Protein AF-A0A966JBG3-F1 (afdb_monomer_lite)

pLDDT: mean 82.02, std 11.37, range [39.41, 93.44]

Sequence (217 aa):
VERVALHVELGGGRELTASQLCERLGFDFGGQQRLIRDLSGGEKRRLQLTRLLMTSPNVLLLDEPTNDFDVETLAALEDLLDSFAGVLIVISHDRYFLERTCDRFFGLLGDQELRDLPRGIDEYLERREDIFSKNVVTEKSSISSAAQERLIKKEIARLEKQIEKVTLEEEVLRKEEAEASFDHKALIEIGRKLEEVVSRKEILESEWLELSEQISK

Radius of gyration: 26.52 Å; chains: 1; bounding box: 57×34×73 Å

Secondary structure (DSSP, 8-state):
-TTS-SEEEEETTEEEEHHHHHHHTT--TTGGGS-GGGS-HHHHHHHHHHHHHTT--SEEEEESTTTT--HHHHHHHHHHHHT--SEEEEE-S-HHHHHHH-S-EEEE-SSS-EEEETTTHHHHHHHHHHHHHHHHHHHHHHS-HHHHHHHHHHHHHHHHHHHHHHHHHHHHHHHHHHHTTT-HHHHHHHHHHHHHHHHHHHHHHHHHHHHHHHHH-

Foldseek 3Di:
DVVQAQWFDLDPPDIDGLVRLCVLLPQDPVNVPDDLVPDDPLRNLSVVVSRVRSNNDQEDEEEASVPSDDPSNLVSVLVSLLSRPHHYHYDHPDQVSCVSRDDWDWDDLVPNDIDTDNVHPVVNVVVNVVVVVVVVVVVVPPDDPVVVLVVLVVVLVVLVVVLVVLVVVLVVLVVVLVVCVPPPVSNVVSVVVNVVSVVVNVVSVVVSVVSVVVNVD

Structure (mmCIF, N/CA/C/O backbone):
data_AF-A0A966JBG3-F1
#
_entry.id   AF-A0A966JBG3-F1
#
loop_
_atom_site.group_PDB
_atom_site.id
_atom_site.type_symbol
_atom_site.label_atom_id
_atom_site.label_alt_id
_atom_site.label_comp_id
_atom_site.label_asym_id
_atom_site.label_entity_id
_atom_site.label_seq_id
_atom_site.pdbx_PDB_ins_code
_atom_site.Cartn_x
_atom_site.Cartn_y
_atom_site.Cartn_z
_atom_site.occupancy
_atom_site.B_iso_or_equiv
_atom_site.auth_seq_id
_atom_site.auth_comp_id
_atom_site.auth_asym_id
_atom_site.auth_atom_id
_atom_site.pdbx_PDB_model_num
ATOM 1 N N . VAL A 1 1 ? 18.653 -15.907 -13.023 1.00 45.91 1 VAL A N 1
ATOM 2 C CA . VAL A 1 1 ? 17.806 -14.965 -13.792 1.00 45.91 1 VAL A CA 1
ATOM 3 C C . VAL A 1 1 ? 17.721 -15.376 -15.266 1.00 45.91 1 VAL A C 1
ATOM 5 O O . VAL A 1 1 ? 16.634 -15.329 -15.810 1.00 45.91 1 VAL A O 1
ATOM 8 N N . GLU A 1 2 ? 18.764 -15.977 -15.854 1.00 39.41 2 GLU A N 1
ATOM 9 C CA . GLU A 1 2 ? 18.807 -16.487 -17.252 1.00 39.41 2 GLU A CA 1
ATOM 10 C C . GLU A 1 2 ? 17.782 -17.564 -17.672 1.00 39.41 2 GLU A C 1
ATOM 12 O O . GLU A 1 2 ? 17.729 -17.940 -18.838 1.00 39.41 2 GLU A O 1
ATOM 17 N N . ARG A 1 3 ? 16.954 -18.087 -16.759 1.00 46.56 3 ARG A N 1
ATOM 18 C CA . ARG A 1 3 ? 15.898 -19.059 -17.104 1.00 46.56 3 ARG A CA 1
ATOM 19 C C . ARG A 1 3 ? 14.553 -18.412 -17.443 1.00 46.56 3 ARG A C 1
ATOM 21 O O . ARG A 1 3 ? 13.621 -19.130 -17.790 1.00 46.56 3 ARG A O 1
ATOM 28 N N . VAL A 1 4 ? 14.441 -17.094 -17.296 1.00 53.34 4 VAL A N 1
ATOM 29 C CA . VAL A 1 4 ? 13.210 -16.326 -17.496 1.00 53.34 4 VAL A CA 1
ATOM 30 C C . VAL A 1 4 ? 13.483 -15.374 -18.658 1.00 53.34 4 VAL A C 1
ATOM 32 O O . VAL A 1 4 ? 14.335 -14.511 -18.518 1.00 53.34 4 VAL A O 1
ATOM 35 N N . ALA A 1 5 ? 12.856 -15.655 -19.803 1.00 56.97 5 ALA A N 1
ATOM 36 C CA . ALA A 1 5 ? 12.792 -14.882 -21.049 1.00 56.97 5 ALA A CA 1
ATOM 37 C C . ALA A 1 5 ? 13.946 -13.893 -21.354 1.00 56.97 5 ALA A C 1
ATOM 39 O O . ALA A 1 5 ? 14.100 -12.854 -20.721 1.00 56.97 5 ALA A O 1
ATOM 40 N N . LEU A 1 6 ? 14.711 -14.167 -22.419 1.00 59.41 6 LEU A N 1
ATOM 41 C CA . LEU A 1 6 ? 15.734 -13.242 -22.941 1.00 59.41 6 LEU A CA 1
ATOM 42 C C . LEU A 1 6 ? 15.131 -11.915 -23.446 1.00 59.41 6 LEU A C 1
ATOM 44 O O . LEU A 1 6 ? 15.795 -10.878 -23.391 1.00 59.41 6 LEU A O 1
ATOM 48 N N . HIS A 1 7 ? 13.870 -11.957 -23.883 1.00 63.12 7 HIS A N 1
ATOM 49 C CA . HIS A 1 7 ? 13.100 -10.831 -24.400 1.00 63.12 7 HIS A CA 1
ATOM 50 C C . HIS A 1 7 ? 11.710 -10.826 -23.765 1.00 63.12 7 HIS A C 1
ATOM 52 O O . HIS A 1 7 ? 11.057 -11.866 -23.697 1.00 63.12 7 HIS A O 1
ATOM 58 N N . VAL A 1 8 ? 11.286 -9.660 -23.292 1.00 68.06 8 VAL A N 1
ATOM 59 C CA . VAL A 1 8 ? 9.979 -9.405 -22.692 1.00 68.06 8 VAL A CA 1
ATOM 60 C C . VAL A 1 8 ? 9.206 -8.517 -23.651 1.00 68.06 8 VAL A C 1
ATOM 62 O O . VAL A 1 8 ? 9.581 -7.365 -23.878 1.00 68.06 8 VAL A O 1
ATOM 65 N N . GLU A 1 9 ? 8.128 -9.048 -24.216 1.00 68.38 9 GLU A N 1
ATOM 66 C CA . GLU A 1 9 ? 7.149 -8.231 -24.923 1.00 68.38 9 GLU A CA 1
ATOM 67 C C . GLU A 1 9 ? 6.234 -7.581 -23.886 1.00 68.38 9 GLU A C 1
ATOM 69 O O . GLU A 1 9 ? 5.514 -8.272 -23.162 1.00 68.38 9 GLU A O 1
ATOM 74 N N . LEU A 1 10 ? 6.274 -6.249 -23.812 1.00 65.75 10 LEU A N 1
ATOM 75 C CA . LEU A 1 10 ? 5.317 -5.452 -23.032 1.00 65.75 10 LEU A CA 1
ATOM 76 C C . LEU A 1 10 ? 4.055 -5.120 -23.848 1.00 65.75 10 LEU A C 1
ATOM 78 O O . LEU A 1 10 ? 3.118 -4.507 -23.344 1.00 65.75 10 LEU A O 1
ATOM 82 N N . GLY A 1 11 ? 4.018 -5.579 -25.102 1.00 59.88 11 GLY A N 1
ATOM 83 C CA . GLY A 1 11 ? 2.954 -5.308 -26.052 1.00 59.88 11 GLY A CA 1
ATOM 84 C C . GLY A 1 11 ? 3.152 -4.009 -26.838 1.00 59.88 11 GLY A C 1
ATOM 85 O O . GLY A 1 11 ? 4.106 -3.261 -26.627 1.00 59.88 11 GLY A O 1
ATOM 86 N N . GLY A 1 12 ? 2.320 -3.793 -27.862 1.00 56.88 12 GLY A N 1
ATOM 87 C CA . GLY A 1 12 ? 2.466 -2.650 -28.779 1.00 56.88 12 GLY A CA 1
ATOM 88 C C . GLY A 1 12 ? 3.734 -2.674 -29.653 1.00 56.88 12 GLY A C 1
ATOM 89 O O . GLY A 1 12 ? 4.128 -1.638 -30.183 1.00 56.88 12 GLY A O 1
ATOM 90 N N . GLY A 1 13 ? 4.392 -3.833 -29.797 1.00 60.66 13 GLY A N 1
ATOM 91 C CA . GLY A 1 13 ? 5.626 -3.996 -30.581 1.00 60.66 13 GLY A CA 1
ATOM 92 C C . GLY A 1 13 ? 6.912 -3.556 -29.867 1.00 60.66 13 GLY A C 1
ATOM 93 O O . GLY A 1 13 ? 7.948 -3.427 -30.517 1.00 60.66 13 GLY A O 1
ATOM 94 N N . ARG A 1 14 ? 6.866 -3.303 -28.550 1.00 67.88 14 ARG A N 1
ATOM 95 C CA . ARG A 1 14 ? 8.052 -2.994 -27.736 1.00 67.88 14 ARG A CA 1
ATOM 96 C C . ARG A 1 14 ? 8.584 -4.257 -27.059 1.00 67.88 14 ARG A C 1
ATOM 98 O O . ARG A 1 14 ? 7.951 -4.804 -26.157 1.00 67.88 14 ARG A O 1
ATOM 105 N N . GLU A 1 15 ? 9.776 -4.669 -27.473 1.00 71.62 15 GLU A N 1
ATOM 106 C CA . GLU A 1 15 ? 10.565 -5.707 -26.812 1.00 71.62 15 GLU A CA 1
ATOM 107 C C . GLU A 1 15 ? 11.620 -5.059 -25.908 1.00 71.62 15 GLU A C 1
ATOM 109 O O . GLU A 1 15 ? 12.375 -4.187 -26.346 1.00 71.62 15 GLU A O 1
ATOM 114 N N . LEU A 1 16 ? 11.690 -5.491 -24.649 1.00 77.62 16 LEU A N 1
ATOM 115 C CA . LEU A 1 16 ? 12.783 -5.157 -23.736 1.00 77.62 16 LEU A CA 1
ATOM 116 C C . LEU A 1 16 ? 13.580 -6.411 -23.402 1.00 77.62 16 LEU A C 1
ATOM 118 O O . LEU A 1 16 ? 13.017 -7.486 -23.206 1.00 77.62 16 LEU A O 1
ATOM 122 N N . THR A 1 17 ? 14.899 -6.286 -23.288 1.00 82.62 17 THR A N 1
ATOM 123 C CA . THR A 1 17 ? 15.706 -7.384 -22.746 1.00 82.62 17 THR A CA 1
ATOM 124 C C . THR A 1 17 ? 15.516 -7.493 -21.236 1.00 82.62 17 THR A C 1
ATOM 126 O O . THR A 1 17 ? 15.191 -6.515 -20.556 1.00 82.62 17 THR A O 1
ATOM 129 N N . ALA A 1 18 ? 15.781 -8.679 -20.685 1.00 79.00 18 ALA A N 1
ATOM 130 C CA . ALA A 1 18 ? 15.733 -8.899 -19.241 1.00 79.00 18 ALA A CA 1
ATOM 131 C C . ALA A 1 18 ? 16.588 -7.881 -18.454 1.00 79.00 18 ALA A C 1
ATOM 133 O O . ALA A 1 18 ? 16.146 -7.366 -17.430 1.00 79.00 18 ALA A O 1
ATOM 134 N N . SER A 1 19 ? 17.779 -7.542 -18.957 1.00 81.38 19 SER A N 1
ATOM 135 C CA . SER A 1 19 ? 18.665 -6.547 -18.338 1.00 81.38 19 SER A CA 1
ATOM 136 C C . SER A 1 19 ? 18.109 -5.125 -18.411 1.00 81.38 19 SER A C 1
ATOM 138 O O . SER A 1 19 ? 18.182 -4.408 -17.420 1.00 81.38 19 SER A O 1
ATOM 140 N N . GLN A 1 20 ? 17.501 -4.728 -19.534 1.00 83.56 20 GLN A N 1
ATOM 141 C CA . GLN A 1 20 ? 16.877 -3.404 -19.673 1.00 83.56 20 GLN A CA 1
ATOM 142 C C . GLN A 1 20 ? 15.673 -3.238 -18.742 1.00 83.56 20 GLN A C 1
ATOM 144 O O . GLN A 1 20 ? 15.466 -2.168 -18.173 1.00 83.56 20 GLN A O 1
ATOM 149 N N . LEU A 1 21 ? 14.878 -4.297 -18.575 1.00 83.81 21 LEU A N 1
ATOM 150 C CA . LEU A 1 21 ? 13.757 -4.304 -17.641 1.00 83.81 21 LEU A CA 1
ATOM 151 C C . LEU A 1 21 ? 14.238 -4.197 -16.184 1.00 83.81 21 LEU A C 1
ATOM 153 O O . LEU A 1 21 ? 13.661 -3.443 -15.403 1.00 83.81 21 LEU A O 1
ATOM 157 N N . CYS A 1 22 ? 15.308 -4.915 -15.829 1.00 85.19 22 CYS A N 1
ATOM 158 C CA . CYS A 1 22 ? 15.956 -4.798 -14.523 1.00 85.19 22 CYS A CA 1
ATOM 159 C C . CYS A 1 22 ? 16.464 -3.370 -14.265 1.00 85.19 22 CYS A C 1
ATOM 161 O O . CYS A 1 22 ? 16.167 -2.812 -13.213 1.00 85.19 22 CYS A O 1
ATOM 163 N N . GLU A 1 23 ? 17.172 -2.762 -15.221 1.00 86.31 23 GLU A N 1
ATOM 164 C CA . GLU A 1 23 ? 17.689 -1.391 -15.093 1.00 86.31 23 GLU A CA 1
ATOM 165 C C . GLU A 1 23 ? 16.571 -0.367 -14.886 1.00 86.31 23 GLU A C 1
ATOM 167 O O . GLU A 1 23 ? 16.667 0.470 -13.992 1.00 86.31 23 GLU A O 1
ATOM 172 N N . ARG A 1 24 ? 15.476 -0.467 -15.651 1.00 83.00 24 ARG A N 1
ATOM 173 C CA . ARG A 1 24 ? 14.316 0.425 -15.495 1.00 83.00 24 ARG A CA 1
ATOM 174 C C . ARG A 1 24 ? 13.657 0.321 -14.125 1.00 83.00 24 ARG A C 1
ATOM 176 O O . ARG A 1 24 ? 13.156 1.316 -13.624 1.00 83.00 24 ARG A O 1
ATOM 183 N N . LEU A 1 25 ? 13.663 -0.864 -13.520 1.00 82.56 25 LEU A N 1
ATOM 184 C CA . LEU A 1 25 ? 13.096 -1.100 -12.190 1.00 82.56 25 LEU A CA 1
ATOM 185 C C . LEU A 1 25 ? 14.123 -0.901 -11.060 1.00 82.56 25 LEU A C 1
ATOM 187 O O . LEU A 1 25 ? 13.912 -1.378 -9.943 1.00 82.56 25 LEU A O 1
ATOM 191 N N . GLY A 1 26 ? 15.229 -0.205 -11.344 1.00 83.50 26 GLY A N 1
ATOM 192 C CA . GLY A 1 26 ? 16.202 0.228 -10.342 1.00 83.50 26 GLY A CA 1
ATOM 193 C C . GLY A 1 26 ? 17.285 -0.800 -10.001 1.00 83.50 26 GLY A C 1
ATOM 194 O O . GLY A 1 26 ? 17.959 -0.650 -8.983 1.00 83.50 26 GLY A O 1
ATOM 195 N N . PHE A 1 27 ? 17.473 -1.845 -10.815 1.00 85.62 27 PHE A N 1
ATOM 196 C CA . PHE A 1 27 ? 18.588 -2.786 -10.666 1.00 85.62 27 PHE A CA 1
ATOM 197 C C . PHE A 1 27 ? 19.730 -2.429 -11.616 1.00 85.62 27 PHE A C 1
ATOM 199 O O . PHE A 1 27 ? 19.739 -2.824 -12.787 1.00 85.62 27 PHE A O 1
ATOM 206 N N . ASP A 1 28 ? 20.724 -1.723 -11.084 1.00 81.50 28 ASP A N 1
ATOM 207 C CA . ASP A 1 28 ? 21.983 -1.455 -11.771 1.00 81.50 28 ASP A CA 1
ATOM 208 C C . ASP A 1 28 ? 22.746 -2.753 -12.100 1.00 81.50 28 ASP A C 1
ATOM 210 O O . ASP A 1 28 ? 22.461 -3.837 -11.581 1.00 81.50 28 ASP A O 1
ATOM 214 N N . PHE A 1 29 ? 23.757 -2.658 -12.967 1.00 76.06 29 PHE A N 1
ATOM 215 C CA . PHE A 1 29 ? 24.547 -3.822 -13.383 1.00 76.06 29 PHE A CA 1
ATOM 216 C C . PHE A 1 29 ? 25.175 -4.572 -12.190 1.00 76.06 29 PHE A C 1
ATOM 218 O O . PHE A 1 29 ? 25.237 -5.802 -12.191 1.00 76.06 29 PHE A O 1
ATOM 225 N N . GLY A 1 30 ? 25.599 -3.845 -11.148 1.00 76.88 30 GLY A N 1
ATOM 226 C CA . GLY A 1 30 ? 26.110 -4.439 -9.911 1.00 76.88 30 GLY A CA 1
ATOM 227 C C . GLY A 1 30 ? 25.019 -5.138 -9.094 1.00 76.88 30 GLY A C 1
ATOM 228 O O . GLY A 1 30 ? 25.223 -6.252 -8.607 1.00 76.88 30 GLY A O 1
ATOM 229 N N . GLY A 1 31 ? 23.841 -4.526 -8.982 1.00 77.75 31 GLY A N 1
ATOM 230 C CA . GLY A 1 31 ? 22.668 -5.068 -8.303 1.00 77.75 31 GLY A CA 1
ATOM 231 C C . GLY A 1 31 ? 22.126 -6.339 -8.949 1.00 77.75 31 GLY A C 1
ATOM 232 O O . GLY A 1 31 ? 21.736 -7.262 -8.236 1.00 77.75 31 GLY A O 1
ATOM 233 N N . GLN A 1 32 ? 22.197 -6.460 -10.277 1.00 80.81 32 GLN A N 1
ATOM 234 C CA . GLN A 1 32 ? 21.791 -7.673 -11.004 1.00 80.81 32 GLN A CA 1
ATOM 235 C C . GLN A 1 32 ? 22.638 -8.910 -10.648 1.00 80.81 32 GLN A C 1
ATOM 237 O O . GLN A 1 32 ? 22.177 -10.042 -10.811 1.00 80.81 32 GLN A O 1
ATOM 242 N N . GLN A 1 33 ? 23.860 -8.712 -10.141 1.00 82.50 33 GLN A N 1
ATOM 243 C CA . GLN A 1 33 ? 24.769 -9.784 -9.721 1.00 82.50 33 GLN A CA 1
ATOM 244 C C . GLN A 1 33 ? 24.678 -10.107 -8.221 1.00 82.50 33 GLN A C 1
ATOM 246 O O . GLN A 1 33 ? 25.273 -11.089 -7.767 1.00 82.50 33 GLN A O 1
ATOM 251 N N . ARG A 1 34 ? 23.940 -9.308 -7.436 1.00 84.81 34 ARG A N 1
ATOM 252 C CA . ARG A 1 34 ? 23.771 -9.543 -5.996 1.00 84.81 34 ARG A CA 1
ATOM 253 C C . ARG A 1 34 ? 22.938 -10.793 -5.730 1.00 84.81 34 ARG A C 1
ATOM 255 O O . ARG A 1 34 ? 21.991 -11.121 -6.443 1.00 84.81 34 ARG A O 1
ATOM 262 N N . LEU A 1 35 ? 23.270 -11.489 -4.644 1.00 86.12 35 LEU A N 1
ATOM 263 C CA . LEU A 1 35 ? 22.478 -12.624 -4.188 1.00 86.12 35 LEU A CA 1
ATOM 264 C C . LEU A 1 35 ? 21.164 -12.129 -3.578 1.00 86.12 35 LEU A C 1
ATOM 266 O O . LEU A 1 35 ? 21.139 -11.167 -2.818 1.00 86.12 35 LEU A O 1
ATOM 270 N N . ILE A 1 36 ? 20.079 -12.867 -3.821 1.00 86.88 36 ILE A N 1
ATOM 271 C CA . ILE A 1 36 ? 18.732 -12.527 -3.326 1.00 86.88 36 ILE A CA 1
ATOM 272 C C . ILE A 1 36 ? 18.700 -12.368 -1.796 1.00 86.88 36 ILE A C 1
ATOM 274 O O . ILE A 1 36 ? 17.930 -11.569 -1.268 1.00 86.88 36 ILE A O 1
ATOM 278 N N . ARG A 1 37 ? 19.539 -13.116 -1.064 1.00 89.38 37 ARG A N 1
ATOM 279 C CA . ARG A 1 37 ? 19.625 -13.032 0.403 1.00 89.38 37 ARG A CA 1
ATOM 280 C C . ARG A 1 37 ? 20.105 -11.664 0.903 1.00 89.38 37 ARG A C 1
ATOM 282 O O . ARG A 1 37 ? 19.692 -11.273 1.989 1.00 89.38 37 ARG A O 1
ATOM 289 N N . ASP A 1 38 ? 20.897 -10.958 0.098 1.00 87.50 38 ASP A N 1
ATOM 290 C CA . ASP A 1 38 ? 21.528 -9.681 0.446 1.00 87.50 38 ASP A CA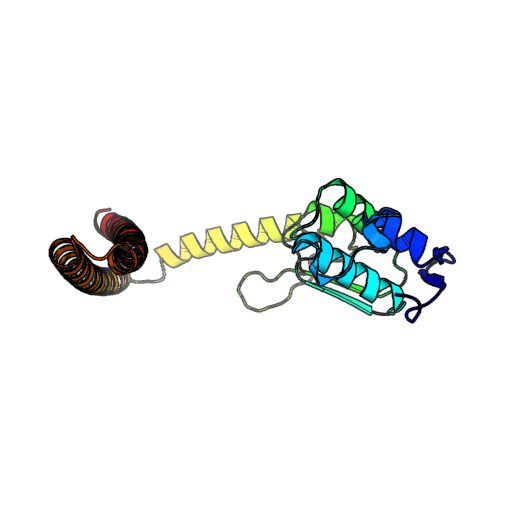 1
ATOM 291 C C . ASP A 1 38 ? 20.658 -8.472 0.046 1.00 87.50 38 ASP A C 1
ATOM 293 O O . ASP A 1 38 ? 21.008 -7.335 0.344 1.00 87.50 38 ASP A O 1
ATOM 297 N N . LEU A 1 39 ? 19.518 -8.712 -0.616 1.00 85.00 39 LEU A N 1
ATOM 298 C CA . LEU A 1 39 ? 18.556 -7.677 -0.995 1.00 85.00 39 LEU A CA 1
ATOM 299 C C . LEU A 1 39 ? 17.680 -7.257 0.197 1.00 85.00 39 LEU A C 1
ATOM 301 O O . LEU A 1 39 ? 17.194 -8.101 0.969 1.00 85.00 39 LEU A O 1
ATOM 305 N N . SER A 1 40 ? 17.421 -5.955 0.297 1.00 84.94 40 SER A N 1
ATOM 306 C CA . SER A 1 40 ? 16.423 -5.361 1.191 1.00 84.94 40 SER A CA 1
ATOM 307 C C . SER A 1 40 ? 15.000 -5.837 0.861 1.00 84.94 40 SER A C 1
ATOM 309 O O . SER A 1 40 ? 14.746 -6.444 -0.183 1.00 84.94 40 SER A O 1
ATOM 311 N N . GLY A 1 41 ? 14.047 -5.588 1.764 1.00 82.25 41 GLY A N 1
ATOM 312 C CA . GLY A 1 41 ? 12.638 -5.951 1.555 1.00 82.25 41 GLY A CA 1
ATOM 313 C C . GLY A 1 41 ? 12.047 -5.325 0.286 1.00 82.25 41 GLY A C 1
ATOM 314 O O . GLY A 1 41 ? 11.473 -6.045 -0.533 1.00 82.25 41 GLY A O 1
ATOM 315 N N . GLY A 1 42 ? 12.283 -4.024 0.083 1.00 81.50 42 GLY A N 1
ATOM 316 C CA . GLY A 1 42 ? 11.870 -3.301 -1.123 1.00 81.50 42 GLY A CA 1
ATOM 317 C C . GLY A 1 42 ? 12.517 -3.869 -2.387 1.00 81.50 42 GLY A C 1
ATOM 318 O O . GLY A 1 42 ? 11.814 -4.240 -3.322 1.00 81.50 42 GLY A O 1
ATOM 319 N N . GLU A 1 43 ? 13.840 -4.078 -2.394 1.00 85.00 43 GLU A N 1
ATOM 320 C CA . GLU A 1 43 ? 14.535 -4.697 -3.537 1.00 85.00 43 GLU A CA 1
ATOM 321 C C . GLU A 1 43 ? 14.002 -6.102 -3.863 1.00 85.00 43 GLU A C 1
ATOM 323 O O . GLU A 1 43 ? 13.874 -6.462 -5.033 1.00 85.00 43 GLU A O 1
ATOM 328 N N . LYS A 1 44 ? 13.640 -6.906 -2.857 1.00 86.38 44 LYS A N 1
ATOM 329 C CA . LYS A 1 44 ? 13.021 -8.223 -3.083 1.00 86.38 44 LYS A CA 1
ATOM 330 C C . LYS A 1 44 ? 11.652 -8.103 -3.741 1.00 86.38 44 LYS A C 1
ATOM 332 O O . LYS A 1 44 ? 11.371 -8.876 -4.657 1.00 86.38 44 LYS A O 1
ATOM 337 N N . ARG A 1 45 ? 10.814 -7.156 -3.308 1.00 82.94 45 ARG A N 1
ATOM 338 C CA . ARG A 1 45 ? 9.497 -6.914 -3.917 1.00 82.94 45 ARG A CA 1
ATOM 339 C C . ARG A 1 45 ? 9.634 -6.415 -5.355 1.00 82.94 45 ARG A C 1
ATOM 341 O O . ARG A 1 45 ? 8.979 -6.951 -6.246 1.00 82.94 45 ARG A O 1
ATOM 348 N N . ARG A 1 46 ? 10.559 -5.484 -5.607 1.00 85.25 46 ARG A N 1
ATOM 349 C CA . ARG A 1 46 ? 10.893 -5.031 -6.966 1.00 85.25 46 ARG A CA 1
ATOM 350 C C . ARG A 1 46 ? 11.292 -6.195 -7.861 1.00 85.25 46 ARG A C 1
ATOM 352 O O . ARG A 1 46 ? 10.724 -6.363 -8.932 1.00 85.25 46 ARG A O 1
ATOM 359 N N . LEU A 1 47 ? 12.186 -7.063 -7.385 1.00 86.62 47 LEU A N 1
ATOM 360 C CA . LEU A 1 47 ? 12.645 -8.226 -8.144 1.00 86.62 47 LEU A CA 1
ATOM 361 C C . LEU A 1 47 ? 11.501 -9.205 -8.447 1.00 86.62 47 LEU A C 1
ATOM 363 O O . LEU A 1 47 ? 11.480 -9.820 -9.514 1.00 86.62 47 LEU A O 1
ATOM 367 N N . GLN A 1 48 ? 10.551 -9.368 -7.522 1.00 87.00 48 GLN A N 1
ATOM 368 C CA . GLN A 1 48 ? 9.351 -10.176 -7.752 1.00 87.00 48 GLN A CA 1
ATOM 369 C C . GLN A 1 48 ? 8.500 -9.592 -8.880 1.00 87.00 48 GLN A C 1
ATOM 371 O O . GLN A 1 48 ? 8.120 -10.338 -9.782 1.00 87.00 48 GLN A O 1
ATOM 376 N N . LEU A 1 49 ? 8.260 -8.279 -8.871 1.00 85.50 49 LEU A N 1
ATOM 377 C CA . LEU A 1 49 ? 7.521 -7.596 -9.929 1.00 85.50 49 LEU A CA 1
ATOM 378 C C . LEU A 1 49 ? 8.244 -7.694 -11.277 1.00 85.50 49 LEU A C 1
ATOM 380 O O . LEU A 1 49 ? 7.639 -8.111 -12.262 1.00 85.50 49 LEU A O 1
ATOM 384 N N . THR A 1 50 ? 9.552 -7.422 -11.311 1.00 85.62 50 THR A N 1
ATOM 385 C CA . THR A 1 50 ? 10.391 -7.612 -12.504 1.00 85.62 50 THR A CA 1
ATOM 386 C C . THR A 1 50 ? 10.236 -9.030 -13.049 1.00 85.62 50 THR A C 1
ATOM 388 O O . THR A 1 50 ? 9.990 -9.222 -14.236 1.00 85.62 50 THR A O 1
ATOM 391 N N . ARG A 1 51 ? 10.321 -10.045 -12.181 1.00 86.12 51 ARG A N 1
ATOM 392 C CA . ARG A 1 51 ? 10.185 -11.448 -12.578 1.00 86.12 51 ARG A CA 1
ATOM 393 C C . ARG A 1 51 ? 8.792 -11.772 -13.119 1.00 86.12 51 ARG A C 1
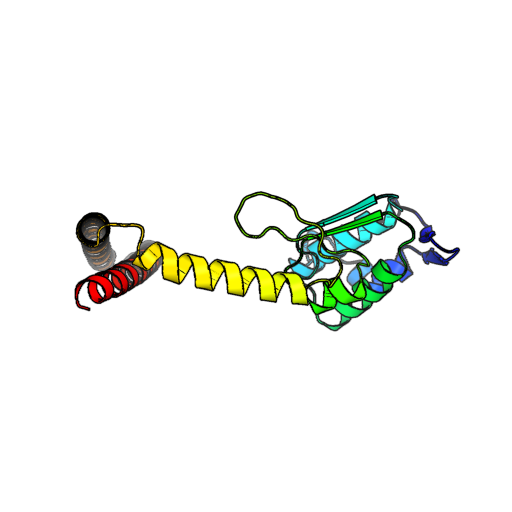ATOM 395 O O . ARG A 1 51 ? 8.706 -12.569 -14.047 1.00 86.12 51 ARG A O 1
ATOM 402 N N . LEU A 1 52 ? 7.729 -11.204 -12.549 1.00 85.75 52 LEU A N 1
ATOM 403 C CA . LEU A 1 52 ? 6.365 -11.372 -13.057 1.00 85.75 52 LEU A CA 1
ATOM 404 C C . LEU A 1 52 ? 6.236 -10.776 -14.459 1.00 85.75 52 LEU A C 1
ATOM 406 O O . LEU A 1 52 ? 5.772 -11.460 -15.367 1.00 85.75 52 LEU A O 1
ATOM 410 N N . LEU A 1 53 ? 6.731 -9.558 -14.667 1.00 83.44 53 LEU A N 1
ATOM 411 C CA . LEU A 1 53 ? 6.710 -8.897 -15.973 1.00 83.44 53 LEU A CA 1
ATOM 412 C C . LEU A 1 53 ? 7.514 -9.670 -17.025 1.00 83.44 53 LEU A C 1
ATOM 414 O O . LEU A 1 53 ? 7.068 -9.796 -18.160 1.00 83.44 53 LEU A O 1
ATOM 418 N N . MET A 1 54 ? 8.637 -10.286 -16.638 1.00 83.38 54 MET A N 1
ATOM 419 C CA . MET A 1 54 ? 9.425 -11.149 -17.530 1.00 83.38 54 MET A CA 1
ATOM 420 C C . MET A 1 54 ? 8.682 -12.397 -18.020 1.00 83.38 54 MET A C 1
ATOM 422 O O . MET A 1 54 ? 9.127 -13.031 -18.973 1.00 83.38 54 MET A O 1
ATOM 426 N N . THR A 1 55 ? 7.580 -12.791 -17.377 1.00 81.88 55 THR A N 1
ATOM 427 C CA . THR A 1 55 ? 6.757 -13.907 -17.873 1.00 81.88 55 THR A CA 1
ATOM 428 C C . THR A 1 55 ? 5.839 -13.514 -19.030 1.00 81.88 55 THR A C 1
ATOM 430 O O . THR A 1 55 ? 5.164 -14.394 -19.558 1.00 81.88 55 THR A O 1
ATOM 433 N N . SER A 1 56 ? 5.826 -12.234 -19.429 1.00 82.06 56 SER A N 1
ATOM 434 C CA . SER A 1 56 ? 4.918 -11.667 -20.435 1.00 82.06 56 SER A CA 1
ATOM 435 C C . SER A 1 56 ? 3.464 -12.115 -20.215 1.00 82.06 56 SER A C 1
ATOM 437 O O . SER A 1 56 ? 2.888 -12.802 -21.061 1.00 82.06 56 SER A O 1
ATOM 439 N N . PRO A 1 57 ? 2.867 -11.798 -19.047 1.00 85.62 57 PRO A N 1
ATOM 440 C CA . PRO A 1 57 ? 1.504 -12.208 -18.750 1.00 85.62 57 PRO A CA 1
ATOM 441 C C . PRO A 1 57 ? 0.495 -11.421 -19.594 1.00 85.62 57 PRO A C 1
ATOM 443 O O . PRO A 1 57 ? 0.669 -10.235 -19.844 1.00 85.62 57 PRO A O 1
ATOM 446 N N . ASN A 1 58 ? -0.618 -12.062 -19.956 1.00 87.69 58 ASN A N 1
ATOM 447 C CA . ASN A 1 58 ? -1.733 -11.383 -20.632 1.00 87.69 58 ASN A CA 1
ATOM 448 C C . ASN A 1 58 ? -2.631 -10.614 -19.649 1.00 87.69 58 ASN A C 1
ATOM 450 O O . ASN A 1 58 ? -3.359 -9.708 -20.049 1.00 87.69 58 ASN A O 1
ATOM 454 N N . VAL A 1 59 ? -2.622 -11.021 -18.376 1.00 90.69 59 VAL A N 1
ATOM 455 C CA . VAL A 1 59 ? -3.403 -10.418 -17.293 1.00 90.69 59 VAL A CA 1
ATOM 456 C C . VAL A 1 59 ? -2.485 -10.235 -16.094 1.00 90.69 59 VAL A C 1
ATOM 458 O O . VAL A 1 59 ? -1.869 -11.203 -15.642 1.00 90.69 59 VAL A O 1
ATOM 461 N N . LEU A 1 60 ? -2.407 -9.012 -15.581 1.00 90.94 60 LEU A N 1
ATOM 462 C CA . LEU A 1 60 ? -1.597 -8.655 -14.427 1.00 90.94 60 LEU A CA 1
ATOM 463 C C . LEU A 1 60 ? -2.503 -8.165 -13.292 1.00 90.94 60 LEU A C 1
ATOM 465 O O . LEU A 1 60 ? -3.292 -7.241 -13.469 1.00 90.94 60 LEU A O 1
ATOM 469 N N . LEU A 1 61 ? -2.382 -8.811 -12.133 1.00 92.38 61 LEU A N 1
ATOM 470 C CA . LEU A 1 61 ? -3.091 -8.473 -10.900 1.00 92.38 61 LEU A CA 1
ATOM 471 C C . LEU A 1 61 ? -2.073 -7.899 -9.918 1.00 92.38 61 LEU A C 1
ATOM 473 O O . LEU A 1 61 ? -1.139 -8.605 -9.531 1.00 92.38 61 LEU A O 1
ATOM 477 N N . LEU A 1 62 ? -2.245 -6.639 -9.533 1.00 90.44 62 LEU A N 1
ATOM 478 C CA . LEU A 1 62 ? -1.366 -5.942 -8.602 1.00 90.44 62 LEU A CA 1
ATOM 479 C C . LEU A 1 62 ? -2.165 -5.496 -7.383 1.00 90.44 62 LEU A C 1
ATOM 481 O O . LEU A 1 62 ? -3.120 -4.736 -7.513 1.00 90.44 62 LEU A O 1
ATOM 485 N N . ASP A 1 63 ? -1.754 -5.964 -6.210 1.00 89.94 63 ASP A N 1
ATOM 486 C C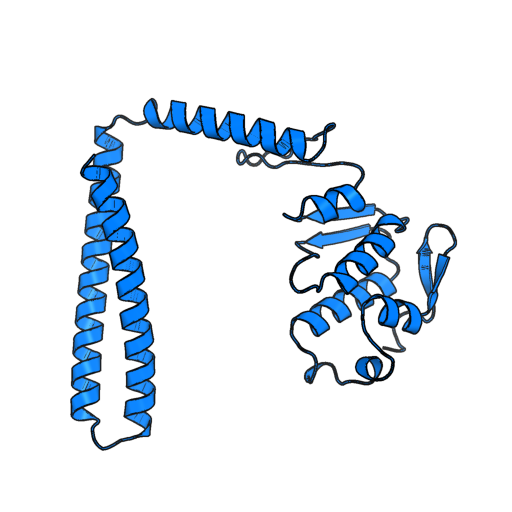A . ASP A 1 63 ? -2.315 -5.542 -4.930 1.00 89.94 63 ASP A CA 1
ATOM 487 C C . ASP A 1 63 ? -1.295 -4.661 -4.208 1.00 89.94 63 ASP A C 1
ATOM 489 O O . ASP A 1 63 ? -0.186 -5.108 -3.911 1.00 89.94 63 ASP A O 1
ATOM 493 N N . GLU A 1 64 ? -1.650 -3.393 -4.023 1.00 88.88 64 GLU A N 1
ATOM 494 C CA . GLU A 1 64 ? -0.819 -2.323 -3.470 1.00 88.88 64 GLU A CA 1
ATOM 495 C C . GLU A 1 64 ? 0.617 -2.291 -4.032 1.00 88.88 64 GLU A C 1
ATOM 497 O O . GLU A 1 64 ? 1.597 -2.392 -3.282 1.00 88.88 64 GLU A O 1
ATOM 502 N N . PRO A 1 65 ? 0.780 -2.142 -5.367 1.00 81.62 65 PRO A N 1
ATOM 503 C CA . PRO A 1 65 ? 2.095 -2.179 -6.002 1.00 81.62 65 PRO A CA 1
ATOM 504 C C . PRO A 1 65 ? 2.972 -0.973 -5.666 1.00 81.62 65 PRO A C 1
ATOM 506 O O . PRO A 1 65 ? 4.170 -1.042 -5.896 1.00 81.62 65 PRO A O 1
ATOM 509 N N . THR A 1 66 ? 2.413 0.118 -5.143 1.00 79.81 66 THR A N 1
ATOM 510 C CA . THR A 1 66 ? 3.159 1.340 -4.803 1.00 79.81 66 THR A CA 1
ATOM 511 C C . THR A 1 66 ? 3.964 1.201 -3.511 1.00 79.81 66 THR A C 1
ATOM 513 O O . THR A 1 66 ? 4.895 1.965 -3.258 1.00 79.81 66 THR A O 1
ATOM 516 N N . ASN A 1 67 ? 3.645 0.202 -2.687 1.00 77.12 67 ASN A N 1
ATOM 517 C CA . ASN A 1 67 ? 4.256 0.049 -1.381 1.00 77.12 67 ASN A CA 1
ATOM 518 C C . ASN A 1 67 ? 5.715 -0.434 -1.488 1.00 77.12 67 ASN A C 1
ATOM 520 O O . ASN A 1 67 ? 6.007 -1.409 -2.186 1.00 77.12 67 ASN A O 1
ATOM 524 N N . ASP A 1 68 ? 6.612 0.205 -0.734 1.00 73.44 68 ASP A N 1
ATOM 525 C CA . ASP A 1 68 ? 8.065 -0.028 -0.715 1.00 73.44 68 ASP A CA 1
ATOM 526 C C . ASP A 1 68 ? 8.828 0.382 -1.999 1.00 73.44 68 ASP A C 1
ATOM 528 O O . ASP A 1 68 ? 9.982 -0.021 -2.187 1.00 73.44 68 ASP A O 1
ATOM 532 N N . PHE A 1 69 ? 8.218 1.197 -2.871 1.00 79.19 69 PHE A N 1
ATOM 533 C CA . PHE A 1 69 ? 8.890 1.813 -4.020 1.00 79.19 69 PHE A CA 1
ATOM 534 C C . PHE A 1 69 ? 9.340 3.245 -3.703 1.00 79.19 69 PHE A C 1
ATOM 536 O O . PHE A 1 69 ? 8.633 4.015 -3.056 1.00 79.19 69 PHE A O 1
ATOM 543 N N . ASP A 1 70 ? 10.536 3.606 -4.166 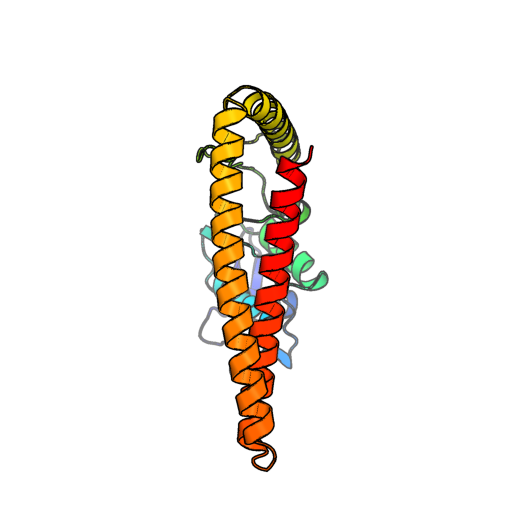1.00 81.81 70 ASP A N 1
ATOM 544 C CA . ASP A 1 70 ? 10.966 5.003 -4.219 1.00 81.81 70 ASP A CA 1
ATOM 545 C C . ASP A 1 70 ? 10.291 5.726 -5.400 1.00 81.81 70 ASP A C 1
ATOM 547 O O . ASP A 1 70 ? 9.758 5.100 -6.318 1.00 81.81 70 ASP A O 1
ATOM 551 N N . VAL A 1 71 ? 10.303 7.061 -5.369 1.00 84.12 71 VAL A N 1
ATOM 552 C CA . VAL A 1 71 ? 9.609 7.907 -6.359 1.00 84.12 71 VAL A CA 1
ATOM 553 C C . VAL A 1 71 ? 10.106 7.647 -7.786 1.00 84.12 71 VAL A C 1
ATOM 555 O O . VAL A 1 71 ? 9.316 7.637 -8.726 1.00 84.12 71 VAL A O 1
ATOM 558 N N . GLU A 1 72 ? 11.409 7.412 -7.953 1.00 82.88 72 GLU A N 1
ATOM 559 C CA . GLU A 1 72 ? 12.017 7.157 -9.262 1.00 82.88 72 GLU A CA 1
ATOM 560 C C . GLU A 1 72 ? 11.556 5.817 -9.843 1.00 82.88 72 GLU A C 1
ATOM 562 O O . GLU A 1 72 ? 11.141 5.750 -11.003 1.00 82.88 72 GLU A O 1
ATOM 567 N N . THR A 1 73 ? 11.565 4.753 -9.035 1.00 81.69 73 THR A N 1
ATOM 568 C CA . THR A 1 73 ? 11.104 3.435 -9.479 1.00 81.69 73 THR A CA 1
ATOM 569 C C . THR A 1 73 ? 9.595 3.425 -9.705 1.00 81.69 73 THR A C 1
ATOM 571 O O . THR A 1 73 ? 9.131 2.763 -10.631 1.00 81.69 73 THR A O 1
ATOM 574 N N . LEU A 1 74 ? 8.823 4.157 -8.895 1.00 86.44 74 LEU A N 1
ATOM 575 C CA . LEU A 1 74 ? 7.379 4.279 -9.084 1.00 86.44 74 LEU A CA 1
ATOM 576 C C . LEU A 1 74 ? 7.058 4.905 -10.446 1.00 86.44 74 LEU A C 1
ATOM 578 O O . LEU A 1 74 ? 6.281 4.333 -11.202 1.00 86.44 74 LEU A O 1
ATOM 582 N N . ALA A 1 75 ? 7.727 6.002 -10.807 1.00 86.94 75 ALA A N 1
ATOM 583 C CA . ALA A 1 75 ? 7.554 6.631 -12.115 1.00 86.94 75 ALA A CA 1
ATOM 584 C C . ALA A 1 75 ? 7.915 5.679 -13.272 1.00 86.94 75 ALA A C 1
ATOM 586 O O . ALA A 1 75 ? 7.201 5.607 -14.271 1.00 86.94 75 ALA A O 1
ATOM 587 N N . ALA A 1 76 ? 8.996 4.905 -13.125 1.00 84.88 76 ALA A N 1
ATOM 588 C CA . ALA A 1 76 ? 9.383 3.910 -14.123 1.00 84.88 76 ALA A CA 1
ATOM 589 C C . ALA A 1 76 ? 8.374 2.753 -14.231 1.00 84.88 76 ALA A C 1
ATOM 591 O O . ALA A 1 76 ? 8.154 2.220 -15.323 1.00 84.88 76 ALA A O 1
ATOM 592 N N . LEU A 1 77 ? 7.763 2.357 -13.111 1.00 87.25 77 LEU A N 1
ATOM 593 C CA . LEU A 1 77 ? 6.698 1.363 -13.085 1.00 87.25 77 LEU A CA 1
ATOM 594 C C . LEU A 1 77 ? 5.426 1.896 -13.750 1.00 87.25 77 LEU A C 1
ATOM 596 O O . LEU A 1 77 ? 4.826 1.181 -14.546 1.00 87.25 77 LEU A O 1
ATOM 600 N N . GLU A 1 78 ? 5.041 3.138 -13.467 1.00 89.81 78 GLU A N 1
ATOM 601 C CA . GLU A 1 78 ? 3.905 3.804 -14.109 1.00 89.81 78 GLU A CA 1
ATOM 602 C C . GLU A 1 78 ? 4.065 3.827 -15.633 1.00 89.81 78 GLU A C 1
ATOM 604 O O . GLU A 1 78 ? 3.161 3.397 -16.340 1.00 89.81 78 GLU A O 1
ATOM 609 N N . ASP A 1 79 ? 5.236 4.226 -16.142 1.00 87.38 79 ASP A N 1
ATOM 610 C CA . ASP A 1 79 ? 5.532 4.226 -17.585 1.00 87.38 79 ASP A CA 1
ATOM 611 C C . ASP A 1 79 ? 5.466 2.824 -18.210 1.00 87.38 79 ASP A C 1
ATOM 613 O O . ASP A 1 79 ? 5.109 2.641 -19.382 1.00 87.38 79 ASP A O 1
ATOM 617 N N . LEU A 1 80 ? 5.853 1.807 -17.441 1.00 86.00 80 LEU A N 1
ATOM 618 C CA . LEU A 1 80 ? 5.789 0.424 -17.887 1.00 86.00 80 LEU A CA 1
ATOM 619 C C . LEU A 1 80 ? 4.342 -0.065 -17.961 1.00 86.00 80 LEU A C 1
ATOM 621 O O . LEU A 1 80 ? 3.970 -0.692 -18.951 1.00 86.00 80 LEU A O 1
ATOM 625 N N . LEU A 1 81 ? 3.542 0.220 -16.935 1.00 88.25 81 LEU A N 1
ATOM 626 C CA . LEU A 1 81 ? 2.152 -0.218 -16.839 1.00 88.25 81 LEU A CA 1
ATOM 627 C C . LEU A 1 81 ? 1.231 0.537 -17.801 1.00 88.25 81 LEU A C 1
ATOM 629 O O . LEU A 1 81 ? 0.370 -0.097 -18.399 1.00 88.25 81 LEU A O 1
ATOM 633 N N . ASP A 1 82 ? 1.462 1.831 -18.028 1.00 86.94 82 ASP A N 1
ATOM 634 C CA . ASP A 1 82 ? 0.745 2.637 -19.032 1.00 86.94 82 ASP A CA 1
ATOM 635 C C . ASP A 1 82 ? 0.894 2.058 -20.451 1.00 86.94 82 ASP A C 1
ATOM 637 O O . ASP A 1 82 ? -0.021 2.091 -21.269 1.00 86.94 82 ASP A O 1
ATOM 641 N N . SER A 1 83 ? 2.046 1.444 -20.743 1.00 82.75 83 SER A N 1
ATOM 642 C CA . SER A 1 83 ? 2.314 0.814 -22.042 1.00 82.75 83 SER A CA 1
ATOM 643 C C . SER A 1 83 ? 2.052 -0.695 -22.094 1.00 82.75 83 SER A C 1
ATOM 645 O O . SER A 1 83 ? 2.378 -1.335 -23.097 1.00 82.75 83 SER A O 1
ATOM 647 N N . PHE A 1 84 ? 1.456 -1.273 -21.049 1.00 85.94 84 PHE A N 1
ATOM 648 C CA . PHE A 1 84 ? 1.172 -2.702 -20.972 1.00 85.94 84 PHE A CA 1
ATOM 649 C C . PHE A 1 84 ? -0.025 -3.078 -21.857 1.00 85.94 84 PHE A C 1
ATOM 651 O O . PHE A 1 84 ? -1.149 -2.656 -21.609 1.00 85.94 84 PHE A O 1
ATOM 658 N N . ALA A 1 85 ? 0.177 -3.923 -22.874 1.00 81.94 85 ALA A N 1
ATOM 659 C CA . ALA A 1 85 ? -0.912 -4.287 -23.799 1.00 81.94 85 ALA A CA 1
ATOM 660 C C . ALA A 1 85 ? -1.859 -5.396 -23.296 1.00 81.94 85 ALA A C 1
ATOM 662 O O . ALA A 1 85 ? -2.684 -5.895 -24.065 1.00 81.94 85 ALA A O 1
ATOM 663 N N . GLY A 1 86 ? -1.714 -5.831 -22.044 1.00 86.38 86 GLY A N 1
ATOM 664 C CA . GLY A 1 86 ? -2.585 -6.821 -21.417 1.00 86.38 86 GLY A CA 1
ATOM 665 C C . GLY A 1 86 ? -3.717 -6.192 -20.605 1.00 86.38 86 GLY A C 1
ATOM 666 O O . GLY A 1 86 ? -3.939 -4.986 -20.617 1.00 86.38 86 GLY A O 1
ATOM 667 N N . VAL A 1 87 ? -4.437 -7.027 -19.857 1.00 91.31 87 VAL A N 1
ATOM 668 C CA . VAL A 1 87 ? -5.410 -6.550 -18.866 1.00 91.31 87 VAL A CA 1
ATOM 669 C C . VAL A 1 87 ? -4.683 -6.282 -17.557 1.00 91.31 87 VAL A C 1
ATOM 671 O O . VAL A 1 87 ? -4.088 -7.194 -16.982 1.00 91.31 87 VAL A O 1
ATOM 674 N N . LEU A 1 88 ? -4.764 -5.048 -17.073 1.00 92.19 88 LEU A N 1
ATOM 675 C CA . LEU A 1 88 ? -4.230 -4.646 -15.782 1.00 92.19 88 LEU A CA 1
ATOM 676 C C . LEU A 1 88 ? -5.374 -4.485 -14.772 1.00 92.19 88 LEU A C 1
ATOM 678 O O . LEU A 1 88 ? -6.353 -3.791 -15.034 1.00 92.19 88 LEU A O 1
ATOM 682 N N . ILE A 1 89 ? -5.253 -5.140 -13.619 1.00 93.44 89 ILE A N 1
ATOM 683 C CA . ILE A 1 89 ? -6.141 -4.956 -12.469 1.00 93.44 89 ILE A CA 1
ATOM 684 C C . ILE A 1 89 ? -5.268 -4.527 -11.296 1.00 93.44 89 ILE A C 1
ATOM 686 O O . ILE A 1 89 ? -4.445 -5.307 -10.814 1.00 93.44 89 ILE A O 1
ATOM 690 N N . VAL A 1 90 ? -5.460 -3.290 -10.848 1.00 92.56 90 VAL A N 1
ATOM 691 C CA . VAL A 1 90 ? -4.714 -2.697 -9.737 1.00 92.56 90 VAL A CA 1
ATOM 692 C C . VAL A 1 90 ? -5.648 -2.424 -8.572 1.00 92.56 90 VAL A C 1
ATOM 694 O O . VAL A 1 90 ? -6.719 -1.844 -8.742 1.00 92.56 90 VAL A O 1
ATOM 697 N N . ILE A 1 91 ? -5.197 -2.789 -7.379 1.00 91.62 91 ILE A N 1
ATOM 698 C CA . ILE A 1 91 ? -5.728 -2.301 -6.112 1.00 91.62 91 ILE A CA 1
ATOM 699 C C . ILE A 1 91 ? -4.666 -1.371 -5.530 1.00 91.62 91 ILE A C 1
ATOM 701 O O . ILE A 1 91 ? -3.532 -1.794 -5.318 1.00 91.62 91 ILE A O 1
ATOM 705 N N . SER A 1 92 ? -4.998 -0.099 -5.320 1.00 90.19 92 SER A N 1
ATOM 706 C CA . SER A 1 92 ? -4.118 0.822 -4.605 1.00 90.19 92 SER A CA 1
ATOM 707 C C . SER A 1 92 ? -4.899 1.933 -3.915 1.00 90.19 92 SER A C 1
ATOM 709 O O . SER A 1 92 ? -6.008 2.278 -4.324 1.00 90.19 92 SER A O 1
ATOM 711 N N . HIS A 1 93 ? -4.306 2.509 -2.876 1.00 87.12 93 HIS A N 1
ATOM 712 C CA . HIS A 1 93 ? -4.755 3.756 -2.261 1.00 87.12 93 HIS A CA 1
ATOM 713 C C . HIS A 1 93 ? -4.109 5.006 -2.885 1.00 87.12 93 HIS A C 1
ATOM 715 O O . HIS A 1 93 ? -4.508 6.121 -2.545 1.00 87.12 93 HIS A O 1
ATOM 721 N N . ASP A 1 94 ? -3.133 4.853 -3.786 1.00 88.38 94 ASP A N 1
ATOM 722 C CA . ASP A 1 94 ? -2.486 5.978 -4.462 1.00 88.38 94 ASP A CA 1
ATOM 723 C C . ASP A 1 94 ? -3.316 6.453 -5.664 1.00 88.38 94 ASP A C 1
ATOM 725 O O . ASP A 1 94 ? -3.420 5.785 -6.697 1.00 88.38 94 ASP A O 1
ATOM 729 N N . ARG A 1 95 ? -3.900 7.646 -5.526 1.00 87.69 95 ARG A N 1
ATOM 730 C CA . ARG A 1 95 ? -4.703 8.287 -6.570 1.00 87.69 95 ARG A CA 1
ATOM 731 C C . ARG A 1 95 ? -3.906 8.536 -7.849 1.00 87.69 95 ARG A C 1
ATOM 733 O O . ARG A 1 95 ? -4.424 8.270 -8.929 1.00 87.69 95 ARG A O 1
ATOM 740 N N . TYR A 1 96 ? -2.689 9.063 -7.731 1.00 88.12 96 TYR A N 1
ATOM 741 C CA . TYR A 1 96 ? -1.903 9.489 -8.889 1.00 88.12 96 TYR A CA 1
ATOM 742 C C . TYR A 1 96 ? -1.461 8.285 -9.714 1.00 88.12 96 TYR A C 1
ATOM 744 O O . TYR A 1 96 ? -1.563 8.305 -10.940 1.00 88.12 96 TYR A O 1
ATOM 752 N N . PHE A 1 97 ? -1.060 7.210 -9.034 1.00 89.88 97 PHE A N 1
ATOM 753 C CA . PHE A 1 97 ? -0.712 5.950 -9.679 1.00 89.88 97 PHE A CA 1
ATOM 754 C C . PHE A 1 97 ? -1.895 5.363 -10.461 1.00 89.88 97 PHE A C 1
ATOM 756 O O . PHE A 1 97 ? -1.756 4.984 -11.626 1.00 89.88 97 PHE A O 1
ATOM 763 N N . LEU A 1 98 ? -3.075 5.303 -9.834 1.00 90.69 98 LEU A N 1
ATOM 764 C CA . LEU A 1 98 ? -4.280 4.767 -10.466 1.00 90.69 98 LEU A CA 1
ATOM 765 C C . LEU A 1 98 ? -4.735 5.623 -11.654 1.00 90.69 98 LEU A C 1
ATOM 767 O O . LEU A 1 98 ? -5.057 5.072 -12.701 1.00 90.69 98 LEU A O 1
ATOM 771 N N . GLU A 1 99 ? -4.733 6.951 -11.520 1.00 89.31 99 GLU A N 1
ATOM 772 C CA . GLU A 1 99 ? -5.102 7.870 -12.608 1.00 89.31 99 GLU A CA 1
ATOM 773 C C . GLU A 1 99 ? -4.152 7.789 -13.804 1.00 89.31 99 GLU A C 1
ATOM 775 O O . GLU A 1 99 ? -4.578 8.004 -14.936 1.00 89.31 99 GLU A O 1
ATOM 780 N N . ARG A 1 100 ? -2.876 7.469 -13.566 1.00 89.75 100 ARG A N 1
ATOM 781 C CA . ARG A 1 100 ? -1.879 7.338 -14.630 1.00 89.75 100 ARG A CA 1
ATOM 782 C C . ARG A 1 100 ? -1.883 5.969 -15.308 1.00 89.75 100 ARG A C 1
ATOM 784 O O . ARG A 1 100 ? -1.514 5.893 -16.469 1.00 89.75 100 ARG A O 1
ATOM 791 N N . THR A 1 101 ? -2.251 4.900 -14.601 1.00 90.38 101 THR A N 1
ATOM 792 C CA . THR A 1 101 ? -2.104 3.517 -15.101 1.00 90.38 101 THR A CA 1
ATOM 793 C C . THR A 1 101 ? -3.416 2.836 -15.490 1.00 90.38 101 THR A C 1
ATOM 795 O O . THR A 1 101 ? -3.378 1.780 -16.118 1.00 90.38 101 THR A O 1
ATOM 798 N N . CYS A 1 102 ? -4.572 3.384 -15.101 1.00 91.25 102 CYS A N 1
ATOM 799 C CA . CYS A 1 102 ? -5.874 2.742 -15.285 1.00 91.25 102 CYS A CA 1
ATOM 800 C C . CYS A 1 102 ? -6.883 3.659 -15.995 1.00 91.25 102 CYS A C 1
ATOM 802 O O . CYS A 1 102 ? -7.046 4.821 -15.638 1.00 91.25 102 CYS A O 1
ATOM 804 N N . ASP A 1 103 ? -7.654 3.094 -16.929 1.00 90.88 103 ASP A N 1
ATOM 805 C CA . ASP A 1 103 ? -8.707 3.824 -17.658 1.00 90.88 103 ASP A CA 1
ATOM 806 C C . ASP A 1 103 ? -10.090 3.763 -16.985 1.00 90.88 103 ASP A C 1
ATOM 808 O O . ASP A 1 103 ? -10.982 4.562 -17.277 1.00 90.88 103 ASP A O 1
ATOM 812 N N . ARG A 1 104 ? -10.318 2.753 -16.136 1.00 91.81 104 ARG A N 1
ATOM 813 C CA . ARG A 1 104 ? -11.608 2.480 -15.488 1.00 91.81 104 ARG A CA 1
ATOM 814 C C . ARG A 1 104 ? -11.416 2.279 -13.999 1.00 91.81 104 ARG A C 1
ATOM 816 O O . ARG A 1 104 ? -10.511 1.564 -13.579 1.00 91.81 104 ARG A O 1
ATOM 823 N N . PHE A 1 105 ? -12.329 2.844 -13.219 1.00 93.00 105 PHE A N 1
ATOM 824 C CA . PHE A 1 105 ? -12.246 2.848 -11.767 1.00 93.00 105 PHE A CA 1
ATOM 825 C C . PHE A 1 105 ? -13.452 2.136 -11.177 1.00 93.00 105 PHE A C 1
ATOM 827 O O . PHE A 1 105 ? -14.590 2.349 -11.590 1.00 93.00 105 PHE A O 1
ATOM 834 N N . PHE A 1 106 ? -13.192 1.307 -10.175 1.00 92.06 106 PHE A N 1
ATOM 835 C CA . PHE A 1 106 ? -14.227 0.641 -9.404 1.00 92.06 106 PHE A CA 1
ATOM 836 C C . PHE A 1 106 ? -14.043 0.977 -7.930 1.00 92.06 106 PHE A C 1
ATOM 838 O O . PHE A 1 106 ? -12.926 0.957 -7.417 1.00 92.06 106 PHE A O 1
ATOM 845 N N . GLY A 1 107 ? -15.142 1.299 -7.253 1.00 89.31 107 GLY A N 1
ATOM 846 C CA . GLY A 1 107 ? -15.142 1.674 -5.844 1.00 89.31 107 GLY A CA 1
ATOM 847 C C . GLY A 1 107 ? -15.919 0.686 -4.989 1.00 89.31 107 GLY A C 1
ATOM 848 O O . GLY A 1 107 ? -16.995 0.234 -5.382 1.00 89.31 107 GLY A O 1
ATOM 849 N N . LEU A 1 108 ? -15.388 0.409 -3.798 1.00 87.94 108 LEU A N 1
ATOM 850 C CA . LEU A 1 108 ? -16.074 -0.286 -2.709 1.00 87.94 108 LEU A CA 1
ATOM 851 C C . LEU A 1 108 ? -16.414 0.746 -1.632 1.00 87.94 108 LEU A C 1
ATOM 853 O O . LEU A 1 108 ? -15.520 1.269 -0.974 1.00 87.94 108 LEU A O 1
ATOM 857 N N . LEU A 1 109 ? -17.695 1.054 -1.438 1.00 81.38 109 LEU A N 1
ATOM 858 C CA . LEU A 1 109 ? -18.131 2.139 -0.544 1.00 81.38 109 LEU A CA 1
ATOM 859 C C . LEU A 1 109 ? -18.441 1.660 0.891 1.00 81.38 109 LEU A C 1
ATOM 861 O O . LEU A 1 109 ? -19.106 2.356 1.654 1.00 81.38 109 LEU A O 1
ATOM 865 N N . GLY A 1 110 ? -17.951 0.473 1.267 1.00 77.50 110 GLY A N 1
ATOM 866 C CA . GLY A 1 110 ? -18.172 -0.147 2.582 1.00 77.50 110 GLY A CA 1
ATOM 867 C C . GLY A 1 110 ? -19.440 -1.005 2.687 1.00 77.50 110 GLY A C 1
ATOM 868 O O . GLY A 1 110 ? -19.650 -1.664 3.700 1.00 77.50 110 GLY A O 1
ATOM 869 N N . ASP A 1 111 ? -20.246 -1.061 1.629 1.00 79.56 111 ASP A N 1
ATOM 870 C CA . ASP A 1 111 ? -21.448 -1.895 1.488 1.00 79.56 111 ASP A CA 1
ATOM 871 C C . ASP A 1 111 ? -21.161 -3.284 0.886 1.00 79.56 111 ASP A C 1
ATOM 873 O O . ASP A 1 111 ? -22.086 -4.042 0.616 1.00 79.56 111 ASP A O 1
ATOM 877 N N . GLN A 1 112 ? -19.880 -3.631 0.702 1.00 82.88 112 GLN A N 1
ATOM 878 C CA . GLN A 1 112 ? -19.418 -4.856 0.028 1.00 82.88 112 GLN A CA 1
ATOM 879 C C . GLN A 1 112 ? -19.877 -4.970 -1.440 1.00 82.88 112 GLN A C 1
ATOM 881 O O . GLN A 1 112 ? -19.725 -6.030 -2.046 1.00 82.88 112 GLN A O 1
ATOM 886 N N . GLU A 1 113 ? -20.383 -3.886 -2.039 1.00 85.94 113 GLU A N 1
ATOM 887 C CA . GLU A 1 113 ? -20.757 -3.836 -3.451 1.00 85.94 113 GLU A CA 1
ATOM 888 C C . GLU A 1 113 ? -19.697 -3.098 -4.269 1.00 85.94 113 GLU A C 1
ATOM 890 O O . GLU A 1 113 ? -19.299 -1.975 -3.954 1.00 85.94 113 GLU A O 1
ATOM 895 N N . LEU A 1 114 ? -19.259 -3.723 -5.364 1.00 88.25 114 LEU A N 1
ATOM 896 C CA . LEU A 1 114 ? -18.363 -3.093 -6.326 1.00 88.25 114 LEU A CA 1
ATOM 897 C C . LEU A 1 114 ? -19.179 -2.237 -7.297 1.00 88.25 114 LEU A C 1
ATOM 899 O O . LEU A 1 114 ? -20.074 -2.744 -7.977 1.00 88.25 114 LEU A O 1
ATOM 903 N N . ARG A 1 115 ? -18.856 -0.947 -7.395 1.00 89.00 115 ARG A N 1
ATOM 904 C CA . ARG A 1 115 ? -19.548 -0.012 -8.293 1.00 89.00 115 ARG A CA 1
ATOM 905 C C . ARG A 1 115 ? -18.580 0.567 -9.312 1.00 89.00 115 ARG A C 1
ATOM 907 O O . ARG A 1 115 ? -17.481 0.970 -8.948 1.00 89.00 115 ARG A O 1
ATOM 914 N N . ASP A 1 116 ? -19.015 0.625 -10.568 1.00 92.31 116 ASP A N 1
ATOM 915 C CA . ASP A 1 116 ? -18.298 1.344 -11.626 1.00 92.31 116 ASP A CA 1
ATOM 916 C C . ASP A 1 116 ? -18.377 2.857 -11.360 1.00 92.31 116 ASP A C 1
ATOM 918 O O . ASP A 1 116 ? -19.439 3.378 -10.986 1.00 92.31 116 ASP A O 1
ATOM 922 N N . LEU A 1 117 ? -17.244 3.536 -11.513 1.00 91.69 117 LEU A N 1
ATOM 923 C CA . LEU A 1 117 ? -17.061 4.960 -11.256 1.00 91.69 117 LEU A CA 1
ATOM 924 C C . LEU A 1 117 ? -16.589 5.644 -12.546 1.00 91.69 117 LEU A C 1
ATOM 926 O O . LEU A 1 117 ? -15.385 5.806 -12.764 1.00 91.69 117 LEU A O 1
ATOM 930 N N . PRO A 1 118 ? -17.517 6.058 -13.426 1.00 88.00 118 PRO A N 1
ATOM 931 C CA . PRO A 1 118 ? -17.169 6.654 -14.713 1.00 88.00 118 PRO A CA 1
ATOM 932 C C . PRO A 1 118 ? -16.450 8.004 -14.589 1.00 88.00 118 PRO A C 1
ATOM 934 O O . PRO A 1 118 ? -15.752 8.395 -15.520 1.00 88.00 118 PRO A O 1
ATOM 937 N N . ARG A 1 119 ? -16.602 8.727 -13.468 1.00 86.62 119 ARG A N 1
ATOM 938 C CA . ARG A 1 119 ? -15.843 9.960 -13.188 1.00 86.62 119 ARG A CA 1
ATOM 939 C C . ARG A 1 119 ? -14.543 9.705 -12.409 1.00 86.62 119 ARG A C 1
ATOM 941 O O . ARG A 1 119 ? -13.902 10.659 -11.978 1.00 86.62 119 ARG A O 1
ATOM 948 N N . GLY A 1 120 ? -14.157 8.446 -12.210 1.00 88.88 120 GLY A N 1
ATOM 949 C CA . GLY A 1 120 ? -12.917 8.076 -11.538 1.00 88.88 120 GLY A CA 1
ATOM 950 C C . GLY A 1 120 ? -12.929 8.288 -10.023 1.00 88.88 120 GLY A C 1
ATOM 951 O O . GLY A 1 120 ? -13.952 8.133 -9.353 1.00 88.88 120 GLY A O 1
ATOM 952 N N . ILE A 1 121 ? -11.757 8.614 -9.476 1.00 87.00 121 ILE A N 1
ATOM 953 C CA . ILE A 1 121 ? -11.509 8.672 -8.027 1.00 87.00 121 ILE A CA 1
ATOM 954 C C . ILE A 1 121 ? -12.230 9.851 -7.362 1.00 87.00 121 ILE A C 1
ATOM 956 O O . ILE A 1 121 ? -12.669 9.728 -6.221 1.00 87.00 121 ILE A O 1
ATOM 960 N N . ASP A 1 122 ? -12.438 10.965 -8.067 1.00 87.56 122 ASP A N 1
ATOM 961 C CA . ASP A 1 122 ? -13.186 12.105 -7.520 1.00 87.56 122 ASP A CA 1
ATOM 962 C C . ASP A 1 122 ? -14.617 11.716 -7.130 1.00 87.56 122 ASP A C 1
ATOM 964 O O . ASP A 1 122 ? -15.089 12.047 -6.045 1.00 87.56 122 ASP A O 1
ATOM 968 N N . GLU A 1 123 ? -15.291 10.926 -7.968 1.00 88.56 123 GLU A N 1
ATOM 969 C CA . GLU A 1 123 ? -16.631 10.420 -7.662 1.00 88.56 123 GLU A CA 1
ATOM 970 C C . GLU A 1 123 ? -16.630 9.415 -6.505 1.00 88.56 123 GLU A C 1
ATOM 972 O O . GLU A 1 123 ? -17.594 9.368 -5.737 1.00 88.56 123 GLU A O 1
ATOM 977 N N . TYR A 1 124 ? -15.557 8.637 -6.335 1.00 87.19 124 TYR A N 1
ATOM 978 C CA . TYR A 1 124 ? -15.399 7.796 -5.148 1.00 87.19 124 TYR A CA 1
ATOM 979 C C . TYR A 1 124 ? -15.354 8.638 -3.870 1.00 87.19 124 TYR A C 1
ATOM 981 O O . TYR A 1 124 ? -16.057 8.323 -2.909 1.00 87.19 124 TYR A O 1
ATOM 989 N N . LEU A 1 125 ? -14.552 9.707 -3.864 1.00 86.69 125 LEU A N 1
ATOM 990 C CA . LEU A 1 125 ? -14.396 10.596 -2.713 1.00 86.69 125 LEU A CA 1
ATOM 991 C C . LEU A 1 125 ? -15.707 11.322 -2.386 1.00 86.69 125 LEU A C 1
ATOM 993 O O . LEU A 1 125 ? -16.140 11.264 -1.237 1.00 86.69 125 LEU A O 1
ATOM 997 N N . GLU A 1 126 ? -16.386 11.893 -3.387 1.00 86.88 126 GLU A N 1
ATOM 998 C CA . GLU A 1 126 ? -17.704 12.533 -3.226 1.00 86.88 126 GLU A CA 1
ATOM 999 C C . GLU A 1 126 ? -18.728 11.564 -2.607 1.00 86.88 126 GLU A C 1
ATOM 1001 O O . GLU A 1 126 ? -19.363 11.860 -1.593 1.00 86.88 126 GLU A O 1
ATOM 1006 N N . ARG A 1 127 ? -18.866 10.356 -3.175 1.00 85.00 127 ARG A N 1
ATOM 1007 C CA . ARG A 1 127 ? -19.817 9.350 -2.671 1.00 85.00 127 ARG A CA 1
ATOM 1008 C C . ARG A 1 127 ? -19.454 8.865 -1.272 1.00 85.00 127 ARG A C 1
ATOM 1010 O O . ARG A 1 127 ? -20.348 8.589 -0.471 1.00 85.00 127 ARG A O 1
ATOM 1017 N N . ARG A 1 128 ? -18.161 8.739 -0.970 1.00 83.88 128 ARG A N 1
ATOM 1018 C CA . ARG A 1 128 ? -17.684 8.343 0.356 1.00 83.88 128 ARG A CA 1
ATOM 1019 C C . ARG A 1 128 ? -17.985 9.424 1.389 1.00 83.88 128 ARG A C 1
ATOM 1021 O O . ARG A 1 128 ? -18.438 9.073 2.474 1.00 83.88 128 ARG A O 1
ATOM 1028 N N . GLU A 1 129 ? -17.799 10.702 1.064 1.00 82.56 129 GLU A N 1
ATOM 1029 C CA . GLU A 1 129 ? -18.181 11.822 1.933 1.00 82.56 129 GLU A CA 1
ATOM 1030 C C . GLU A 1 129 ? -19.692 11.886 2.161 1.00 82.56 129 GLU A C 1
ATOM 1032 O O . GLU A 1 129 ? -20.125 12.088 3.295 1.00 82.56 129 GLU A O 1
ATOM 1037 N N . ASP A 1 130 ? -20.506 11.646 1.132 1.00 81.06 130 ASP A N 1
ATOM 1038 C CA . ASP A 1 130 ? -21.965 11.581 1.259 1.00 81.06 130 ASP A CA 1
ATOM 1039 C C . ASP A 1 130 ? -22.417 10.437 2.172 1.00 81.06 130 ASP A C 1
ATOM 1041 O O . ASP A 1 130 ? -23.323 10.607 2.993 1.00 81.06 130 ASP A O 1
ATOM 1045 N N . ILE A 1 131 ? -21.800 9.259 2.038 1.00 77.56 131 ILE A N 1
ATOM 1046 C CA . ILE A 1 131 ? -22.084 8.092 2.881 1.00 77.56 131 ILE A CA 1
ATOM 1047 C C . ILE A 1 131 ? -21.605 8.338 4.303 1.00 77.56 131 ILE A C 1
ATOM 1049 O O . ILE A 1 131 ? -22.350 8.063 5.237 1.00 77.56 131 ILE A O 1
ATOM 1053 N N . PHE A 1 132 ? -20.407 8.889 4.488 1.00 71.31 132 PHE A N 1
ATOM 1054 C CA . PHE A 1 132 ? -19.892 9.227 5.810 1.00 71.31 132 PHE A CA 1
ATOM 1055 C C . PHE A 1 132 ? -20.774 10.286 6.480 1.00 71.31 132 PHE A C 1
ATOM 1057 O O . PHE A 1 132 ? -21.181 10.110 7.623 1.00 71.31 132 PHE A O 1
ATOM 1064 N N . SER A 1 133 ? -21.178 11.328 5.752 1.00 72.00 133 SER A N 1
ATOM 1065 C CA . SER A 1 133 ? -22.096 12.361 6.241 1.00 72.00 133 SER A CA 1
ATOM 1066 C C . SER A 1 133 ? -23.468 11.781 6.589 1.00 72.00 133 SER A C 1
ATOM 1068 O O . SER A 1 133 ? -24.018 12.084 7.648 1.00 72.00 133 SER A O 1
ATOM 1070 N N . LYS A 1 134 ? -24.022 10.897 5.747 1.00 66.56 134 LYS A N 1
ATOM 1071 C CA . LYS A 1 134 ? -25.286 10.202 6.033 1.00 66.56 134 LYS A CA 1
ATOM 1072 C C . LYS A 1 134 ? -25.164 9.247 7.211 1.00 66.56 134 LYS A C 1
ATOM 1074 O O . LYS A 1 134 ? -26.085 9.234 8.018 1.00 66.56 134 LYS A O 1
ATOM 1079 N N . ASN A 1 135 ? -24.066 8.505 7.342 1.00 61.88 135 ASN A N 1
ATOM 1080 C CA . ASN A 1 135 ? -23.794 7.605 8.465 1.00 61.88 135 ASN A CA 1
ATOM 1081 C C . ASN A 1 135 ? -23.597 8.382 9.763 1.00 61.88 135 ASN A C 1
ATOM 1083 O O . ASN A 1 135 ? -24.175 8.003 10.763 1.00 61.88 135 ASN A O 1
ATOM 1087 N N . VAL A 1 136 ? -22.923 9.531 9.759 1.00 58.50 136 VAL A N 1
ATOM 1088 C CA . VAL A 1 136 ? -22.826 10.401 10.945 1.00 58.50 136 VAL A CA 1
ATOM 1089 C C . VAL A 1 136 ? -24.200 10.966 11.339 1.00 58.50 136 VAL A C 1
ATOM 1091 O O . VAL A 1 136 ? -24.510 11.100 12.524 1.00 58.50 136 VAL A O 1
ATOM 1094 N N . VAL A 1 137 ? -25.062 11.280 10.366 1.00 56.31 137 VAL A N 1
ATOM 1095 C CA . VAL A 1 137 ? -26.445 11.723 10.625 1.00 56.31 137 VAL A CA 1
ATOM 1096 C C . VAL A 1 137 ? -27.347 10.555 11.066 1.00 56.31 137 VAL A C 1
ATOM 1098 O O . VAL A 1 137 ? -28.219 10.740 11.921 1.00 56.31 137 VAL A O 1
ATOM 1101 N N . THR A 1 138 ? -27.134 9.344 10.543 1.00 51.84 138 THR A N 1
ATOM 1102 C CA . THR A 1 138 ? -27.898 8.145 10.923 1.00 51.84 138 THR A CA 1
ATOM 1103 C C . THR A 1 138 ? -27.422 7.528 12.231 1.00 51.84 138 THR A C 1
ATOM 1105 O O . THR A 1 138 ? -28.269 7.206 13.043 1.00 51.84 138 THR A O 1
ATOM 1108 N N . GLU A 1 139 ? -26.132 7.490 12.552 1.00 49.69 139 GLU A N 1
ATOM 1109 C CA . GLU A 1 139 ? -25.611 7.072 13.865 1.00 49.69 139 GLU A CA 1
ATOM 1110 C C . GLU A 1 139 ? -26.086 7.990 14.994 1.00 49.69 139 GLU A C 1
ATOM 1112 O O . GLU A 1 139 ? -26.363 7.515 16.095 1.00 49.69 139 GLU A O 1
ATOM 1117 N N . LYS A 1 140 ? -26.279 9.287 14.713 1.00 49.53 140 LYS A N 1
ATOM 1118 C CA . LYS A 1 140 ? -26.955 10.211 15.638 1.00 49.53 140 LYS A CA 1
ATOM 1119 C C . LYS A 1 140 ? -28.455 9.937 15.803 1.00 49.53 140 LYS A C 1
ATOM 1121 O O . LYS A 1 140 ? -29.056 10.477 16.727 1.00 49.53 140 LYS A O 1
ATOM 1126 N N . SER A 1 141 ? -29.077 9.143 14.930 1.00 46.34 141 SER A N 1
ATOM 1127 C CA . SER A 1 141 ? -30.526 8.887 14.936 1.00 46.34 141 SER A CA 1
ATOM 1128 C C . SER A 1 141 ? -30.944 7.413 15.065 1.00 46.34 141 SER A C 1
ATOM 1130 O O . SER A 1 141 ? -32.116 7.163 15.342 1.00 46.34 141 SER A O 1
ATOM 1132 N N . SER A 1 142 ? -30.041 6.434 14.934 1.00 45.34 142 SER A N 1
ATOM 1133 C CA . SER A 1 142 ? -30.390 5.007 14.814 1.00 45.34 142 SER A CA 1
ATOM 1134 C C . SER A 1 142 ? -29.970 4.119 15.985 1.00 45.34 142 SER A C 1
ATOM 1136 O O . SER A 1 142 ? -30.283 2.929 15.978 1.00 45.34 142 SER A O 1
ATOM 1138 N N . ILE A 1 143 ? -29.331 4.655 17.025 1.00 50.03 143 ILE A N 1
ATOM 1139 C CA . ILE A 1 143 ? -29.189 3.951 18.302 1.00 50.03 143 IL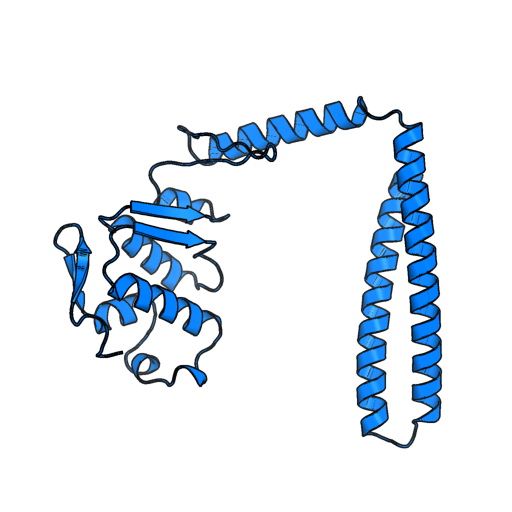E A CA 1
ATOM 1140 C C . ILE A 1 143 ? -29.753 4.870 19.381 1.00 50.03 143 ILE A C 1
ATOM 1142 O O . ILE A 1 143 ? -29.361 6.026 19.492 1.00 50.03 143 ILE A O 1
ATOM 1146 N N . SER A 1 144 ? -30.719 4.379 20.167 1.00 57.69 144 SER A N 1
ATOM 1147 C CA . SER A 1 144 ? -31.113 5.065 21.403 1.00 57.69 144 SER A CA 1
ATOM 1148 C C . SER A 1 144 ? -29.833 5.372 22.177 1.00 57.69 144 SER A C 1
ATOM 1150 O O . SER A 1 144 ? -29.078 4.439 22.446 1.00 57.69 144 SER A O 1
ATOM 1152 N N . SER A 1 145 ? -29.588 6.636 22.532 1.00 62.84 145 SER A N 1
ATOM 1153 C CA . SER A 1 145 ? -28.397 7.060 23.290 1.00 62.84 145 SER A CA 1
ATOM 1154 C C . SER A 1 145 ? -28.091 6.122 24.469 1.00 62.84 145 SER A C 1
ATOM 1156 O O . SER A 1 145 ? -26.947 5.752 24.713 1.00 62.84 145 SER A O 1
ATOM 1158 N N . ALA A 1 146 ? -29.138 5.589 25.105 1.00 66.06 146 ALA A N 1
ATOM 1159 C CA . ALA A 1 146 ? -29.052 4.630 26.200 1.00 66.06 146 ALA A CA 1
ATOM 1160 C C . ALA A 1 146 ? -28.430 3.259 25.841 1.00 66.06 146 ALA A C 1
ATOM 1162 O O . ALA A 1 146 ? -27.887 2.591 26.720 1.00 66.06 146 ALA A O 1
ATOM 1163 N N . ALA A 1 147 ? -28.524 2.788 24.595 1.00 71.62 147 ALA A N 1
ATOM 1164 C CA . ALA A 1 147 ? -27.917 1.530 24.147 1.00 71.62 147 ALA A CA 1
ATOM 1165 C C . ALA A 1 147 ? -26.439 1.708 23.754 1.00 71.62 147 ALA A C 1
ATOM 1167 O O . ALA A 1 147 ? -25.624 0.853 24.101 1.00 71.62 147 ALA A O 1
ATOM 1168 N N . GLN A 1 148 ? -26.088 2.834 23.122 1.00 73.00 148 GLN A N 1
ATOM 1169 C CA . GLN A 1 148 ? -24.697 3.241 22.872 1.00 73.00 148 GLN A CA 1
ATOM 1170 C C . GLN A 1 148 ? -23.938 3.418 24.193 1.00 73.00 148 GLN A C 1
ATOM 1172 O O . GLN A 1 148 ? -22.902 2.788 24.392 1.00 73.00 148 GLN A O 1
ATOM 1177 N N . GLU A 1 149 ? -24.509 4.148 25.156 1.00 75.25 149 GLU A N 1
ATOM 1178 C CA . GLU A 1 149 ? -23.908 4.327 26.485 1.00 75.25 149 GLU A CA 1
ATOM 1179 C C . GLU A 1 149 ? -23.640 2.996 27.203 1.00 75.25 149 GLU A C 1
ATOM 1181 O O . GLU A 1 149 ? -22.627 2.844 27.884 1.00 75.25 149 GLU A O 1
ATOM 1186 N N . ARG A 1 150 ? -24.537 2.008 27.074 1.00 79.75 150 ARG A N 1
ATOM 1187 C CA . ARG A 1 150 ? -24.359 0.685 27.700 1.00 79.75 150 ARG A CA 1
ATOM 1188 C C . ARG A 1 150 ? -23.221 -0.112 27.071 1.00 79.75 150 ARG A C 1
ATOM 1190 O O . ARG A 1 150 ? -22.529 -0.826 27.793 1.00 79.75 150 ARG A O 1
ATOM 1197 N N . LEU A 1 151 ? -23.045 -0.017 25.754 1.00 79.81 151 LEU A N 1
ATOM 1198 C CA . LEU A 1 151 ? -21.954 -0.686 25.046 1.00 79.81 151 LEU A CA 1
ATOM 1199 C C . LEU A 1 151 ? -20.607 -0.047 25.391 1.00 79.81 151 LEU A C 1
ATOM 1201 O O . LEU A 1 151 ? -19.686 -0.772 25.756 1.00 79.81 151 LEU A O 1
ATOM 1205 N N . ILE A 1 152 ? -20.529 1.287 25.395 1.00 82.81 152 ILE A N 1
ATOM 1206 C CA . ILE A 1 152 ? -19.306 2.018 25.762 1.00 82.81 152 ILE A CA 1
ATOM 1207 C C . ILE A 1 152 ? -18.924 1.720 27.220 1.00 82.81 152 ILE A C 1
ATOM 1209 O O . ILE A 1 152 ? -17.786 1.353 27.494 1.00 82.81 152 ILE A O 1
ATOM 1213 N N . LYS A 1 153 ? -19.886 1.734 28.159 1.00 86.00 153 LYS A N 1
ATOM 1214 C CA . LYS A 1 153 ? -19.642 1.347 29.567 1.00 86.00 153 LYS A CA 1
ATOM 1215 C C . LYS A 1 153 ? -19.109 -0.080 29.713 1.00 86.00 153 LYS A C 1
ATOM 1217 O O . LYS A 1 153 ? -18.300 -0.345 30.598 1.00 86.00 153 LYS A O 1
ATOM 1222 N N . LYS A 1 154 ? -19.567 -1.011 28.872 1.00 89.44 154 LYS A N 1
ATOM 1223 C CA . LYS A 1 154 ? -19.094 -2.399 28.893 1.00 89.44 154 LYS A CA 1
ATOM 1224 C C . LYS A 1 154 ? -17.655 -2.512 28.388 1.00 89.44 154 LYS A C 1
ATOM 1226 O O . LYS A 1 154 ? -16.895 -3.291 28.960 1.00 89.44 154 LYS A O 1
ATOM 1231 N N . GLU A 1 155 ? -17.293 -1.754 27.355 1.00 86.62 155 GLU A N 1
ATOM 1232 C CA . GLU A 1 155 ? -15.935 -1.774 26.804 1.00 86.62 155 GLU A CA 1
ATOM 1233 C C . GLU A 1 155 ? -14.939 -1.078 27.738 1.00 86.62 155 GLU A C 1
ATOM 1235 O O . GLU A 1 155 ? -13.880 -1.635 28.008 1.00 86.62 155 GLU A O 1
ATOM 1240 N N . ILE A 1 156 ? -15.331 0.034 28.368 1.00 88.94 156 ILE A N 1
ATOM 1241 C CA . ILE A 1 156 ? -14.561 0.676 29.448 1.00 88.94 156 ILE A CA 1
ATOM 1242 C C . ILE A 1 156 ? -14.275 -0.323 30.577 1.00 88.94 156 ILE A C 1
ATOM 1244 O O . ILE A 1 156 ? -13.120 -0.531 30.936 1.00 88.94 156 ILE A O 1
ATOM 1248 N N . ALA A 1 157 ? -15.296 -1.030 31.076 1.00 90.50 157 ALA A N 1
ATOM 1249 C CA . ALA A 1 157 ? -15.120 -2.031 32.134 1.00 90.50 157 ALA A CA 1
ATOM 1250 C C . ALA A 1 157 ? -14.246 -3.230 31.708 1.00 90.50 157 ALA A C 1
ATOM 1252 O O . ALA A 1 157 ? -13.699 -3.950 32.548 1.00 90.50 157 ALA A O 1
ATOM 1253 N N . ARG A 1 158 ? -14.141 -3.501 30.402 1.00 92.00 158 ARG A N 1
ATOM 1254 C CA . ARG A 1 158 ? -13.245 -4.526 29.860 1.00 92.00 158 ARG A CA 1
ATOM 1255 C C . ARG A 1 158 ? -11.805 -4.021 29.810 1.00 92.00 158 ARG A C 1
ATOM 1257 O O . ARG A 1 158 ? -10.918 -4.769 30.219 1.00 92.00 158 ARG A O 1
ATOM 1264 N N . LEU A 1 159 ? -11.593 -2.792 29.341 1.00 90.81 159 LEU A N 1
ATOM 1265 C CA . LEU A 1 159 ? -10.283 -2.144 29.307 1.00 90.81 159 LEU A CA 1
ATOM 1266 C C . LEU A 1 159 ? -9.716 -1.973 30.718 1.00 90.81 159 LEU A C 1
ATOM 1268 O O . LEU A 1 159 ? -8.571 -2.340 30.939 1.00 90.81 159 LEU A O 1
ATOM 1272 N N . GLU A 1 160 ? -10.531 -1.575 31.702 1.00 90.44 160 GLU A N 1
ATOM 1273 C CA . GLU A 1 160 ? -10.122 -1.503 33.117 1.00 90.44 160 GLU A CA 1
ATOM 1274 C C . GLU A 1 160 ? -9.539 -2.830 33.617 1.00 90.44 160 GLU A C 1
ATOM 1276 O O . GLU A 1 160 ? -8.457 -2.861 34.198 1.00 90.44 160 GLU A O 1
ATOM 1281 N N . LYS A 1 161 ? -10.206 -3.954 33.321 1.00 92.81 161 LYS A N 1
ATOM 1282 C CA . LYS A 1 161 ? -9.710 -5.290 33.692 1.00 92.81 161 LYS A CA 1
ATOM 1283 C C . LYS A 1 161 ? -8.420 -5.668 32.970 1.00 92.81 161 LYS A C 1
ATOM 1285 O O . LYS A 1 161 ? -7.613 -6.424 33.509 1.00 92.81 161 LYS A O 1
ATOM 1290 N N . GLN A 1 162 ? -8.248 -5.226 31.726 1.00 91.19 162 GLN A N 1
ATOM 1291 C CA . GLN A 1 162 ? -7.026 -5.487 30.968 1.00 91.19 162 GLN A CA 1
ATOM 1292 C C . GLN A 1 162 ? -5.862 -4.652 31.498 1.00 91.19 162 GLN A C 1
ATOM 1294 O O . GLN A 1 162 ? -4.790 -5.213 31.704 1.00 91.19 162 GLN A O 1
ATOM 1299 N N . ILE A 1 163 ? -6.092 -3.371 31.795 1.00 92.31 163 ILE A N 1
ATOM 1300 C CA . ILE A 1 163 ? -5.118 -2.484 32.435 1.00 92.31 163 ILE A CA 1
ATOM 1301 C C . ILE A 1 163 ? -4.706 -3.072 33.785 1.00 92.31 163 ILE A C 1
ATOM 1303 O O . ILE A 1 163 ? -3.517 -3.274 33.998 1.00 92.31 163 ILE A O 1
ATOM 1307 N N . GLU A 1 164 ? -5.655 -3.473 34.640 1.00 93.06 164 GLU A N 1
ATOM 1308 C CA . GLU A 1 164 ? -5.364 -4.098 35.941 1.00 93.06 164 GLU A CA 1
ATOM 1309 C C . GLU A 1 164 ? -4.470 -5.346 35.797 1.00 93.06 164 GLU A C 1
ATOM 1311 O O . GLU A 1 164 ? -3.486 -5.530 36.522 1.00 93.06 164 GLU A O 1
ATOM 1316 N N . LYS A 1 165 ? -4.754 -6.192 34.801 1.00 92.75 165 LYS A N 1
ATOM 1317 C CA . LYS A 1 165 ? -3.944 -7.383 34.524 1.00 92.75 165 LYS A CA 1
ATOM 1318 C C . LYS A 1 165 ? -2.521 -7.026 34.084 1.00 92.75 165 LYS A C 1
ATOM 1320 O O . LYS A 1 165 ? -1.574 -7.644 34.562 1.00 92.75 165 LYS A O 1
ATOM 1325 N N . VAL A 1 166 ? -2.375 -6.054 33.186 1.00 91.94 166 VAL A N 1
ATOM 1326 C CA . VAL A 1 166 ? -1.069 -5.613 32.672 1.00 91.94 166 VAL A CA 1
ATOM 1327 C C . VAL A 1 166 ? -0.277 -4.883 33.762 1.00 91.94 166 VAL A C 1
ATOM 1329 O O . VAL A 1 166 ? 0.928 -5.081 33.861 1.00 91.94 166 VAL A O 1
ATOM 1332 N N . THR A 1 167 ? -0.934 -4.134 34.654 1.00 92.06 167 THR A N 1
ATOM 1333 C CA . THR A 1 167 ? -0.273 -3.527 35.820 1.00 92.06 167 THR A CA 1
ATOM 1334 C C . THR A 1 167 ? 0.278 -4.565 36.788 1.00 92.06 167 THR A C 1
ATOM 1336 O O . THR A 1 167 ? 1.391 -4.407 37.279 1.00 92.06 167 THR A O 1
ATOM 1339 N N . LEU A 1 168 ? -0.453 -5.659 37.026 1.00 92.62 168 LEU A N 1
ATOM 1340 C CA . LEU A 1 168 ? 0.049 -6.760 37.851 1.00 92.62 168 LEU A CA 1
ATOM 1341 C C . LEU A 1 168 ? 1.245 -7.456 37.189 1.00 92.62 168 LEU A C 1
ATOM 1343 O O . LEU A 1 168 ? 2.203 -7.812 37.869 1.00 92.62 168 LEU A O 1
ATOM 1347 N N . GLU A 1 169 ? 1.208 -7.634 35.868 1.00 91.38 169 GLU A N 1
ATOM 1348 C CA . GLU A 1 169 ? 2.319 -8.203 35.096 1.00 91.38 169 GLU A CA 1
ATOM 1349 C C . GLU A 1 169 ? 3.570 -7.304 35.151 1.00 91.38 169 GLU A C 1
ATOM 1351 O O . GLU A 1 169 ? 4.671 -7.803 35.387 1.00 91.38 169 GLU A O 1
ATOM 1356 N N . GLU A 1 170 ? 3.400 -5.981 35.038 1.00 91.50 170 GLU A N 1
ATOM 1357 C CA . GLU A 1 170 ? 4.466 -4.981 35.207 1.00 91.50 170 GLU A CA 1
ATOM 1358 C C . GLU A 1 170 ? 5.105 -5.070 36.604 1.00 91.50 170 GLU A C 1
ATOM 1360 O O . GLU A 1 170 ? 6.330 -5.091 36.734 1.00 91.50 170 GLU A O 1
ATOM 1365 N N . GLU A 1 171 ? 4.290 -5.163 37.661 1.00 91.06 171 GLU A N 1
ATOM 1366 C CA . GLU A 1 171 ? 4.780 -5.284 39.038 1.00 91.06 171 GLU A CA 1
ATOM 1367 C C . GLU A 1 171 ? 5.561 -6.578 39.284 1.00 91.06 171 GLU A C 1
ATOM 1369 O O . GLU A 1 171 ? 6.556 -6.564 40.014 1.00 91.06 171 GLU A O 1
ATOM 1374 N N . VAL A 1 172 ? 5.121 -7.697 38.701 1.00 92.00 172 VAL A N 1
ATOM 1375 C CA . VAL A 1 172 ? 5.832 -8.980 38.799 1.00 92.00 172 VAL A CA 1
ATOM 1376 C C . VAL A 1 172 ? 7.186 -8.883 38.104 1.00 92.00 172 VAL A C 1
ATOM 1378 O O . VAL A 1 172 ? 8.199 -9.192 38.727 1.00 92.00 172 VAL A O 1
ATOM 1381 N N . LEU A 1 173 ? 7.228 -8.371 36.871 1.00 89.38 173 LEU A N 1
ATOM 1382 C CA . LEU A 1 173 ? 8.478 -8.218 36.121 1.00 89.38 173 LEU A CA 1
ATOM 1383 C C . LEU A 1 173 ? 9.462 -7.268 36.816 1.00 89.38 173 LEU A C 1
ATOM 1385 O O . LEU A 1 173 ? 10.654 -7.555 36.852 1.00 89.38 173 LEU A O 1
ATOM 1389 N N . ARG A 1 174 ? 8.984 -6.182 37.442 1.00 88.50 174 ARG A N 1
ATOM 1390 C CA . ARG A 1 174 ? 9.841 -5.288 38.246 1.00 88.50 174 ARG A CA 1
ATOM 1391 C C . ARG A 1 174 ? 10.420 -5.958 39.488 1.00 88.50 174 ARG A C 1
ATOM 1393 O O . ARG A 1 174 ? 11.541 -5.645 39.885 1.00 88.50 174 ARG A O 1
ATOM 1400 N N . LYS A 1 175 ? 9.674 -6.864 40.127 1.00 89.81 175 LYS A N 1
ATOM 1401 C CA . LYS A 1 175 ? 10.197 -7.658 41.251 1.00 89.81 175 LYS A CA 1
ATOM 1402 C C . LYS A 1 175 ? 11.253 -8.649 40.772 1.00 89.81 175 LYS A C 1
ATOM 1404 O O . LYS A 1 175 ? 12.314 -8.726 41.383 1.00 89.81 175 LYS A O 1
ATOM 1409 N N . GLU A 1 176 ? 10.994 -9.338 39.663 1.00 86.94 176 GLU A N 1
ATOM 1410 C CA . GLU A 1 176 ? 11.960 -10.251 39.043 1.00 86.94 176 GLU A CA 1
ATOM 1411 C C . GLU A 1 176 ? 13.242 -9.518 38.617 1.00 86.94 176 GLU A C 1
ATOM 1413 O O . GLU A 1 176 ? 14.337 -10.026 38.842 1.00 86.94 176 GLU A O 1
ATOM 1418 N N . GLU A 1 177 ? 13.133 -8.299 38.078 1.00 86.19 177 GLU A N 1
ATOM 1419 C CA . GLU A 1 177 ? 14.279 -7.442 37.748 1.00 86.19 177 GLU A CA 1
ATOM 1420 C C . GLU A 1 177 ? 15.125 -7.119 38.990 1.00 86.19 177 GLU A C 1
ATOM 1422 O O . GLU A 1 177 ? 16.350 -7.256 38.968 1.00 86.19 177 GLU A O 1
ATOM 1427 N N . ALA A 1 178 ? 14.478 -6.744 40.100 1.00 83.81 178 ALA A N 1
ATOM 1428 C CA . ALA A 1 178 ? 15.160 -6.452 41.359 1.00 83.81 178 ALA A CA 1
ATOM 1429 C C . ALA A 1 178 ? 15.872 -7.691 41.938 1.00 83.81 178 ALA A C 1
ATOM 1431 O O . ALA A 1 178 ? 16.989 -7.587 42.454 1.00 83.81 178 ALA A O 1
ATOM 1432 N N . GLU A 1 179 ? 15.263 -8.873 41.824 1.00 84.88 179 GLU A N 1
ATOM 1433 C CA . GLU A 1 179 ? 15.842 -10.144 42.276 1.00 84.88 179 GLU A CA 1
ATOM 1434 C C . GLU A 1 179 ? 16.982 -10.634 41.363 1.00 84.88 179 GLU A C 1
ATOM 1436 O O . GLU A 1 179 ? 17.968 -11.195 41.847 1.00 84.88 179 GLU A O 1
ATOM 1441 N N . ALA A 1 180 ? 16.910 -10.357 40.057 1.00 81.25 180 ALA A N 1
ATOM 1442 C CA . ALA A 1 180 ? 17.891 -10.762 39.046 1.00 81.25 180 ALA A CA 1
ATOM 1443 C C . ALA A 1 180 ? 19.134 -9.848 38.954 1.00 81.25 180 ALA A C 1
ATOM 1445 O O . ALA A 1 180 ? 19.895 -9.943 37.991 1.00 81.25 180 ALA A O 1
ATOM 1446 N N . SER A 1 181 ? 19.394 -9.017 39.972 1.00 71.38 181 SER A N 1
ATOM 1447 C CA . SER A 1 181 ? 20.433 -7.965 40.014 1.00 71.38 181 SER A CA 1
ATOM 1448 C C . SER A 1 181 ? 21.855 -8.373 39.569 1.00 71.38 181 SER A C 1
ATOM 1450 O O . SER A 1 181 ? 22.664 -7.505 39.243 1.00 71.38 181 SER A O 1
ATOM 1452 N N . PHE A 1 182 ? 22.191 -9.668 39.551 1.00 74.44 182 PHE A N 1
ATOM 1453 C CA . PHE A 1 182 ? 23.524 -10.177 39.194 1.00 74.44 182 PHE A CA 1
ATOM 1454 C C . PHE A 1 182 ? 23.571 -11.025 37.909 1.00 74.44 182 PHE A C 1
ATOM 1456 O O . PHE A 1 182 ? 24.658 -11.456 37.519 1.00 74.44 182 PHE A O 1
ATOM 1463 N N . ASP A 1 183 ? 22.442 -11.249 37.229 1.00 84.00 183 ASP A N 1
ATOM 1464 C CA . ASP A 1 183 ? 22.392 -11.973 35.953 1.00 84.00 183 ASP A CA 1
ATOM 1465 C C . ASP A 1 183 ? 22.110 -11.017 34.789 1.00 84.00 183 ASP A C 1
ATOM 1467 O O . ASP A 1 183 ? 20.977 -10.636 34.497 1.00 84.00 183 ASP A O 1
ATOM 1471 N N . HIS A 1 184 ? 23.177 -10.658 34.074 1.00 80.25 184 HIS A N 1
ATOM 1472 C CA . HIS A 1 184 ? 23.108 -9.729 32.952 1.00 80.25 184 HIS A CA 1
ATOM 1473 C C . HIS A 1 184 ? 22.222 -10.224 31.795 1.00 80.25 184 HIS A C 1
ATOM 1475 O O . HIS A 1 184 ? 21.619 -9.406 31.105 1.00 80.25 184 HIS A O 1
ATOM 1481 N N . LYS A 1 185 ? 22.115 -11.542 31.563 1.00 84.12 185 LYS A N 1
ATOM 1482 C CA . LYS A 1 185 ? 21.262 -12.076 30.487 1.00 84.12 185 LYS A CA 1
ATOM 1483 C C . LYS A 1 185 ? 19.790 -12.044 30.883 1.00 84.12 185 LYS A C 1
ATOM 1485 O O . LYS A 1 185 ? 18.963 -11.661 30.059 1.00 84.12 185 LYS A O 1
ATOM 1490 N N . ALA A 1 186 ? 19.486 -12.401 32.131 1.00 81.12 186 ALA A N 1
ATOM 1491 C CA . ALA A 1 186 ? 18.127 -12.336 32.659 1.00 81.12 186 ALA A CA 1
ATOM 1492 C C . ALA A 1 186 ? 17.599 -10.892 32.682 1.00 81.12 186 ALA A C 1
ATOM 1494 O O . ALA A 1 186 ? 16.478 -10.654 32.244 1.00 81.12 186 ALA A O 1
ATOM 1495 N N . LEU A 1 187 ? 18.427 -9.919 33.081 1.00 84.25 187 LEU A N 1
ATOM 1496 C CA . LEU A 1 187 ? 18.055 -8.498 33.091 1.00 84.25 187 LEU A CA 1
ATOM 1497 C C . LEU A 1 187 ? 17.698 -7.957 31.698 1.00 84.25 187 LEU A C 1
ATOM 1499 O O . LEU A 1 187 ? 16.733 -7.212 31.565 1.00 84.25 187 LEU A O 1
ATOM 1503 N N . ILE A 1 188 ? 18.425 -8.354 30.646 1.00 85.88 188 ILE A N 1
ATOM 1504 C CA . ILE A 1 188 ? 18.107 -7.942 29.266 1.00 85.88 188 ILE A CA 1
ATOM 1505 C C . ILE A 1 188 ? 16.753 -8.513 28.822 1.00 85.88 188 ILE A C 1
ATOM 1507 O O . ILE A 1 188 ? 15.958 -7.815 28.192 1.00 85.88 188 ILE A O 1
ATOM 1511 N N . GLU A 1 189 ? 16.472 -9.779 29.142 1.00 87.62 189 GLU A N 1
ATOM 1512 C CA . GLU A 1 189 ? 15.206 -10.415 28.769 1.00 87.62 189 GLU A CA 1
ATOM 1513 C C . GLU A 1 189 ? 14.016 -9.828 29.542 1.00 87.62 189 GLU A C 1
ATOM 1515 O O . GLU A 1 189 ? 12.968 -9.570 28.946 1.00 87.62 189 GLU A O 1
ATOM 1520 N N . ILE A 1 190 ? 14.184 -9.582 30.846 1.00 88.50 190 ILE A N 1
ATOM 1521 C CA . ILE A 1 190 ? 13.176 -8.941 31.699 1.00 88.50 190 ILE A CA 1
ATOM 1522 C C . ILE A 1 190 ? 12.930 -7.503 31.238 1.00 88.50 190 ILE A C 1
ATOM 1524 O O . ILE A 1 190 ? 11.776 -7.126 31.064 1.00 88.50 190 ILE A O 1
ATOM 1528 N N . GLY A 1 191 ? 13.985 -6.738 30.938 1.00 86.19 191 GLY A N 1
ATOM 1529 C CA . GLY A 1 191 ? 13.872 -5.374 30.419 1.00 86.19 191 GLY A CA 1
ATOM 1530 C C . GLY A 1 191 ? 13.066 -5.304 29.120 1.00 86.19 191 GLY A C 1
ATOM 1531 O O . GLY A 1 191 ? 12.168 -4.474 29.002 1.00 86.19 191 GLY A O 1
ATOM 1532 N N . ARG A 1 192 ? 13.294 -6.237 28.183 1.00 90.69 192 ARG A N 1
ATOM 1533 C CA . ARG A 1 192 ? 12.497 -6.321 26.947 1.00 90.69 192 ARG A CA 1
ATOM 1534 C C . ARG A 1 192 ? 11.023 -6.630 27.228 1.00 90.69 192 ARG A C 1
ATOM 1536 O O . ARG A 1 192 ? 10.144 -6.010 26.641 1.00 90.69 192 ARG A O 1
ATOM 1543 N N . LYS A 1 193 ? 10.742 -7.583 28.125 1.00 90.06 193 LYS A N 1
ATOM 1544 C CA . LYS A 1 193 ? 9.360 -7.915 28.524 1.00 90.06 193 LYS A CA 1
ATOM 1545 C C . LYS A 1 193 ? 8.675 -6.727 29.200 1.00 90.06 193 LYS A C 1
ATOM 1547 O O . LYS A 1 193 ? 7.499 -6.486 28.957 1.00 90.06 193 LYS A O 1
ATOM 1552 N N . LEU A 1 194 ? 9.409 -5.979 30.018 1.00 91.19 194 LEU A N 1
ATOM 1553 C CA . LEU A 1 194 ? 8.902 -4.807 30.719 1.00 91.19 194 LEU A CA 1
ATOM 1554 C C . LEU A 1 194 ? 8.570 -3.673 29.742 1.00 91.19 194 LEU A C 1
ATOM 1556 O O . LEU A 1 194 ? 7.507 -3.075 29.862 1.00 91.19 194 LEU A O 1
ATOM 1560 N N . GLU A 1 195 ? 9.407 -3.440 28.730 1.00 90.81 195 GLU A N 1
ATOM 1561 C CA . GLU A 1 195 ? 9.129 -2.485 27.648 1.00 90.81 195 GLU A CA 1
ATOM 1562 C C . GLU A 1 195 ? 7.867 -2.867 26.850 1.00 90.81 195 GLU A C 1
ATOM 1564 O O . GLU A 1 195 ? 6.997 -2.025 26.620 1.00 90.81 195 GLU A O 1
ATOM 1569 N N . GLU A 1 196 ? 7.702 -4.151 26.504 1.00 91.44 196 GLU A N 1
ATOM 1570 C CA . GLU A 1 196 ? 6.494 -4.660 25.832 1.00 91.44 196 GLU A CA 1
ATOM 1571 C C . GLU A 1 196 ? 5.222 -4.471 26.682 1.00 91.44 196 GLU A C 1
ATOM 1573 O O . GLU A 1 196 ? 4.167 -4.095 26.162 1.00 91.44 196 GLU A O 1
ATOM 1578 N N . VAL A 1 197 ? 5.308 -4.731 27.990 1.00 91.81 197 VAL A N 1
ATOM 1579 C CA . VAL A 1 197 ? 4.191 -4.597 28.939 1.00 91.81 197 VAL A CA 1
ATOM 1580 C C . VAL A 1 197 ? 3.820 -3.130 29.156 1.00 91.81 197 VAL A C 1
ATOM 1582 O O . VAL A 1 197 ? 2.634 -2.800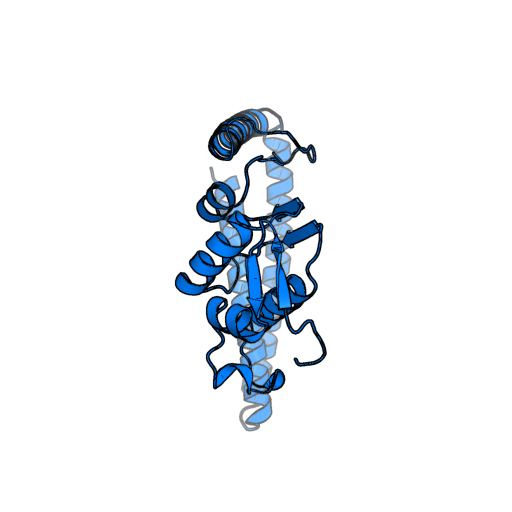 29.121 1.00 91.81 197 VAL A O 1
ATOM 1585 N N . VAL A 1 198 ? 4.807 -2.242 29.311 1.00 90.00 198 VAL A N 1
ATOM 1586 C CA . VAL A 1 198 ? 4.587 -0.794 29.460 1.00 90.00 198 VAL A CA 1
ATOM 1587 C C . VAL A 1 198 ? 3.948 -0.213 28.199 1.00 90.00 198 VAL A C 1
ATOM 1589 O O . VAL A 1 198 ? 2.921 0.452 28.300 1.00 90.00 198 VAL A O 1
ATOM 1592 N N . SER A 1 199 ? 4.460 -0.540 27.009 1.00 91.56 199 SER A N 1
ATOM 1593 C CA . SER A 1 199 ? 3.862 -0.076 25.749 1.00 91.56 199 SER A CA 1
ATOM 1594 C C . SER A 1 199 ? 2.418 -0.565 25.580 1.00 91.56 199 SER A C 1
ATOM 1596 O O . SER A 1 199 ? 1.533 0.197 25.192 1.00 91.56 199 SER A O 1
ATOM 1598 N N . ARG A 1 200 ? 2.136 -1.828 25.932 1.00 91.25 200 ARG A N 1
ATOM 1599 C CA . ARG A 1 200 ? 0.767 -2.366 25.895 1.00 91.25 200 ARG A CA 1
ATOM 1600 C C . ARG A 1 200 ? -0.163 -1.637 26.866 1.00 91.25 200 ARG A C 1
ATOM 1602 O O . ARG A 1 200 ? -1.325 -1.422 26.532 1.00 91.25 200 ARG A O 1
ATOM 1609 N N . LYS A 1 201 ? 0.328 -1.277 28.053 1.00 91.31 201 LYS A N 1
ATOM 1610 C CA . LYS A 1 201 ? -0.430 -0.512 29.046 1.00 91.31 201 LYS A CA 1
ATOM 1611 C C . LYS A 1 201 ? -0.773 0.885 28.533 1.00 91.31 201 LYS A C 1
ATOM 1613 O O . LYS A 1 201 ? -1.935 1.258 28.608 1.00 91.31 201 LYS A O 1
ATOM 1618 N N . GLU A 1 202 ? 0.188 1.600 27.949 1.00 91.00 202 GLU A N 1
ATOM 1619 C CA . GLU A 1 202 ? -0.031 2.940 27.381 1.00 91.00 202 GLU A CA 1
ATOM 1620 C C . GLU A 1 202 ? -1.109 2.938 26.285 1.00 91.00 202 GLU A C 1
ATOM 1622 O O . GLU A 1 202 ? -1.978 3.809 26.270 1.00 91.00 202 GLU A O 1
ATOM 1627 N N . ILE A 1 203 ? -1.109 1.928 25.406 1.00 91.56 203 ILE A N 1
ATOM 1628 C CA . ILE A 1 203 ? -2.137 1.776 24.362 1.00 91.56 203 ILE A CA 1
ATOM 1629 C C . ILE A 1 203 ? -3.522 1.572 24.992 1.00 91.56 203 ILE A C 1
ATOM 1631 O O . ILE A 1 203 ? -4.469 2.272 24.639 1.00 91.56 203 ILE A O 1
ATOM 1635 N N . LEU A 1 204 ? -3.635 0.651 25.955 1.00 91.00 204 LEU A N 1
ATOM 1636 C CA . LEU A 1 204 ? -4.904 0.367 26.635 1.00 91.00 204 LEU A CA 1
ATOM 1637 C C . LEU A 1 204 ? -5.421 1.575 27.434 1.00 91.00 204 LEU A C 1
ATOM 1639 O O . LEU A 1 204 ? -6.626 1.816 27.464 1.00 91.00 204 LEU A O 1
ATOM 1643 N N . GLU A 1 205 ? -4.530 2.335 28.076 1.00 90.06 205 GLU A N 1
ATOM 1644 C CA . GLU A 1 205 ? -4.872 3.563 28.804 1.00 90.06 205 GLU A CA 1
ATOM 1645 C C . GLU A 1 205 ? -5.343 4.677 27.856 1.00 90.06 205 GLU A C 1
ATOM 1647 O O . GLU A 1 205 ? -6.312 5.367 28.174 1.00 90.06 205 GLU A O 1
ATOM 1652 N N . SER A 1 206 ? -4.725 4.815 26.675 1.00 89.88 206 SER A N 1
ATOM 1653 C CA . SER A 1 206 ? -5.169 5.757 25.636 1.00 89.88 206 SER A CA 1
ATOM 1654 C C . SER A 1 206 ? -6.565 5.407 25.118 1.00 89.88 206 SER A C 1
ATOM 1656 O O . SER A 1 206 ? -7.443 6.268 25.081 1.00 89.88 206 SER A O 1
ATOM 1658 N N . GLU A 1 207 ? -6.805 4.134 24.786 1.00 87.50 207 GLU A N 1
ATOM 1659 C CA . GLU A 1 207 ? -8.121 3.649 24.346 1.00 87.50 207 GLU A CA 1
ATOM 1660 C C . GLU A 1 207 ? -9.192 3.851 25.432 1.00 87.50 207 GLU A C 1
ATOM 1662 O O . GLU A 1 207 ? -10.323 4.255 25.144 1.00 87.50 207 GLU A O 1
ATOM 1667 N N . TRP A 1 208 ? -8.843 3.610 26.701 1.00 91.62 208 TRP A N 1
ATOM 1668 C CA . TRP A 1 208 ? -9.743 3.850 27.828 1.00 91.62 208 TRP A CA 1
ATOM 1669 C C . TRP A 1 208 ? -10.072 5.339 27.980 1.00 91.62 208 TRP A C 1
ATOM 1671 O O . TRP A 1 208 ? -11.241 5.685 28.173 1.00 91.62 208 TRP A O 1
ATOM 1681 N N . LEU A 1 209 ? -9.075 6.221 27.851 1.00 86.25 209 LEU A N 1
ATOM 1682 C CA . LEU A 1 209 ? -9.254 7.668 27.953 1.00 86.25 209 LEU A CA 1
ATOM 1683 C C . LEU A 1 209 ? -10.200 8.181 26.861 1.00 86.25 209 LEU A C 1
ATOM 1685 O O . LEU A 1 209 ? -11.176 8.864 27.177 1.00 86.25 209 LEU A O 1
ATOM 1689 N N . GLU A 1 210 ? -9.976 7.787 25.607 1.00 84.69 210 GLU A N 1
ATOM 1690 C CA . GLU A 1 210 ? -10.818 8.166 24.467 1.00 84.69 210 GLU A CA 1
ATOM 1691 C C . GLU A 1 210 ? -12.279 7.734 24.656 1.00 84.69 210 GLU A C 1
ATOM 1693 O O . GLU A 1 210 ? -13.203 8.526 24.445 1.00 84.69 210 GLU A O 1
ATOM 1698 N N . LEU A 1 211 ? -12.510 6.496 25.109 1.00 85.38 211 LEU A N 1
ATOM 1699 C CA . LEU A 1 211 ? -13.861 5.999 25.386 1.00 85.38 211 LEU A CA 1
ATOM 1700 C C . LEU A 1 211 ? -14.500 6.684 26.602 1.00 85.38 211 LEU A C 1
ATOM 1702 O O . LEU A 1 211 ? -15.714 6.902 26.618 1.00 85.38 211 LEU A O 1
ATOM 1706 N N . SER A 1 212 ? -13.710 7.055 27.613 1.00 80.56 212 SER A N 1
ATOM 1707 C CA . SER A 1 212 ? -14.205 7.777 28.791 1.00 80.56 212 SER A CA 1
ATOM 1708 C C . SER A 1 212 ? -14.665 9.201 28.448 1.00 80.56 212 SER A C 1
ATOM 1710 O O . SER A 1 212 ? -15.722 9.641 28.914 1.00 80.56 212 SER A O 1
ATOM 1712 N N . GLU A 1 213 ? -13.947 9.898 27.559 1.00 83.25 213 GLU A N 1
ATOM 1713 C CA . GLU A 1 213 ? -14.316 11.236 27.087 1.00 83.25 213 GLU A CA 1
ATOM 1714 C C . GLU A 1 213 ? -15.623 11.230 26.285 1.00 83.25 213 GLU A C 1
ATOM 1716 O O . GLU A 1 213 ? -16.387 12.197 26.346 1.00 83.25 213 GLU A O 1
ATOM 1721 N N . GLN A 1 214 ? -15.921 10.135 25.577 1.00 78.44 214 GLN A N 1
ATOM 1722 C CA . GLN A 1 214 ? -17.176 9.968 24.838 1.00 78.44 214 GLN A CA 1
ATOM 1723 C C . GLN A 1 214 ? -18.409 9.861 25.749 1.00 78.44 214 GLN A C 1
ATOM 1725 O O . GLN A 1 214 ? -19.497 10.224 25.314 1.00 78.44 214 GLN A O 1
ATOM 1730 N N . ILE A 1 215 ? -18.262 9.395 26.997 1.00 74.81 215 ILE A N 1
ATOM 1731 C CA . ILE A 1 215 ? -19.355 9.367 27.991 1.00 74.81 215 ILE A CA 1
ATOM 1732 C C . ILE A 1 215 ? -19.507 10.717 28.708 1.00 74.81 215 ILE A C 1
ATOM 1734 O O . ILE A 1 215 ? -20.591 11.038 29.190 1.00 74.81 215 ILE A O 1
ATOM 1738 N N . SER A 1 216 ? -18.429 11.499 28.820 1.00 64.25 216 SER A N 1
ATOM 1739 C CA . SER A 1 216 ? -18.437 12.767 29.562 1.00 64.25 216 SER A CA 1
ATOM 1740 C C . SER A 1 216 ? -19.019 13.958 28.780 1.00 64.25 216 SER A C 1
ATOM 1742 O O . SER A 1 216 ? -19.195 15.023 29.379 1.00 64.25 216 SER A O 1
ATOM 1744 N N . LYS A 1 217 ? -19.280 13.814 27.476 1.00 48.25 217 LYS A N 1
ATOM 1745 C CA . LYS A 1 217 ? -19.914 14.831 26.614 1.00 48.25 217 LYS A CA 1
ATOM 1746 C C . LYS A 1 217 ? -21.415 14.604 26.492 1.00 48.25 217 LYS A C 1
ATOM 1748 O O . LYS A 1 217 ? -22.136 15.626 26.472 1.00 48.25 217 LYS A O 1
#